Protein AF-0000000084344658 (afdb_homodimer)

Sequence (300 aa):
MEERIETIYYAYLQNIKAHYQRIHMALEKLGLYPGQPYVLLALESKDGQSQKELSDRISVKPSTLTIVLGRMEKANLIYRKSDKEDQRISRVYLTDRGIKICKEIKELEKDLEKEYFKDFTQEEKIIFRRLLIQMTNNLKEIIEYEKNNKMEERIETIYYAYLQNIKAHYQRIHMALEKLGLYPGQPYVLLALESKDGQSQKELSDRISVKPSTLTIVLGRMEKANLIYRKSDKEDQRISRVYLTDRGIKICKEIKELEKDLEKEYFKDFTQEEKIIFRRLLIQMTNNLKEIIEYEKNNK

Radius of gyration: 21.77 Å; Cα contacts (8 Å, |Δi|>4): 284; chains: 2; bounding box: 48×54×61 Å

Solvent-accessible surface area (backbone atoms only — not comparable to full-atom values): 16270 Å² total; per-residue (Å²): 128,82,79,65,80,68,46,61,57,51,47,50,52,50,28,53,51,42,50,51,53,48,47,49,54,55,29,54,76,69,73,49,57,91,68,47,62,59,54,46,49,50,33,69,76,45,62,52,38,34,65,67,56,48,24,65,71,69,71,43,56,62,72,58,45,53,55,51,47,53,53,36,36,75,67,49,30,31,46,75,42,62,33,88,87,44,68,86,40,54,20,38,32,68,32,76,56,26,52,52,48,41,54,51,49,54,52,48,51,54,49,45,48,52,45,44,49,59,90,54,49,74,66,51,49,52,51,47,42,54,52,41,50,52,28,32,50,42,40,49,52,51,47,50,52,51,60,70,72,98,129,83,78,66,80,67,46,61,58,50,46,50,51,52,29,52,53,42,48,51,53,48,47,50,55,55,30,53,77,70,72,48,57,91,68,47,64,57,54,47,49,50,32,69,76,44,63,52,38,33,64,66,57,47,23,64,72,68,72,43,56,60,74,59,45,52,54,52,48,52,53,35,38,74,67,50,30,31,48,75,43,63,33,89,88,42,68,87,40,53,20,39,30,69,31,74,56,26,52,53,48,43,54,51,48,54,52,47,51,55,49,47,46,52,44,43,50,58,90,54,48,73,67,52,49,52,52,48,41,53,52,42,49,50,28,32,51,42,41,48,52,50,47,51,52,53,59,70,70,96

pLDDT: mean 91.14, std 10.79, range [29.14, 98.19]

Structure (mmCIF, N/CA/C/O backbone):
data_AF-0000000084344658-model_v1
#
loop_
_entity.id
_entity.type
_entity.pdbx_description
1 polymer 'Transcriptional regulator, MarR family'
#
loop_
_atom_site.group_PDB
_atom_site.id
_atom_site.type_symbol
_atom_site.label_atom_id
_atom_site.label_alt_id
_atom_site.label_comp_id
_atom_site.label_asym_id
_atom_site.label_entity_id
_atom_site.label_seq_id
_atom_site.pdbx_PDB_ins_code
_atom_site.Cartn_x
_atom_site.Cartn_y
_atom_site.Cartn_z
_atom_site.occupancy
_atom_site.B_iso_or_equiv
_atom_site.auth_seq_id
_atom_site.auth_comp_id
_atom_site.auth_asym_id
_atom_site.auth_atom_id
_atom_site.pdbx_PDB_model_num
ATOM 1 N N . MET A 1 1 ? -10.117 -13.367 -21.859 1 29.94 1 MET A N 1
ATOM 2 C CA . MET A 1 1 ? -9.461 -13.508 -20.562 1 29.94 1 MET A CA 1
ATOM 3 C C . MET A 1 1 ? -10.477 -13.867 -19.484 1 29.94 1 MET A C 1
ATOM 5 O O . MET A 1 1 ? -11.508 -13.203 -19.344 1 29.94 1 MET A O 1
ATOM 9 N N . GLU A 1 2 ? -10.914 -15.055 -19.266 1 34.81 2 GLU A N 1
ATOM 10 C CA . GLU A 1 2 ? -12.07 -15.602 -18.547 1 34.81 2 GLU A CA 1
ATOM 11 C C . GLU A 1 2 ? -12.375 -14.789 -17.297 1 34.81 2 GLU A C 1
ATOM 13 O O . GLU A 1 2 ? -11.461 -14.383 -16.578 1 34.81 2 GLU A O 1
ATOM 18 N N . GLU A 1 3 ? -13.477 -14.156 -17.219 1 38.88 3 GLU A N 1
ATOM 19 C CA . GLU A 1 3 ? -14.18 -13.305 -16.266 1 38.88 3 GLU A CA 1
ATOM 20 C C . GLU A 1 3 ? -14.094 -13.875 -14.852 1 38.88 3 GLU A C 1
ATOM 22 O O . GLU A 1 3 ? -14.977 -14.625 -14.43 1 38.88 3 GLU A O 1
ATOM 27 N N . ARG A 1 4 ? -13.109 -14.766 -14.523 1 44.12 4 ARG A N 1
ATOM 28 C CA . ARG A 1 4 ? -13.023 -15.422 -13.227 1 44.12 4 ARG A CA 1
ATOM 29 C C . ARG A 1 4 ? -13.547 -14.516 -12.117 1 44.12 4 ARG A C 1
ATOM 31 O O . ARG A 1 4 ? -13.336 -13.305 -12.148 1 44.12 4 ARG A O 1
ATOM 38 N N . ILE A 1 5 ? -14.781 -14.758 -11.719 1 51.88 5 ILE A N 1
ATOM 39 C CA . ILE A 1 5 ? -15.5 -14.094 -10.641 1 51.88 5 ILE A CA 1
ATOM 40 C C . ILE A 1 5 ? -14.516 -13.625 -9.57 1 51.88 5 ILE A C 1
ATOM 42 O O . ILE A 1 5 ? -13.867 -14.445 -8.914 1 51.88 5 ILE A O 1
ATOM 46 N N . GLU A 1 6 ? -13.961 -12.469 -9.812 1 70.38 6 GLU A N 1
ATOM 47 C CA . GLU A 1 6 ? -12.969 -11.812 -8.961 1 70.38 6 GLU A CA 1
ATOM 48 C C . GLU A 1 6 ? -13.383 -11.859 -7.496 1 70.38 6 GLU A C 1
ATOM 50 O O . GLU A 1 6 ? -14.516 -11.539 -7.152 1 70.38 6 GLU A O 1
ATOM 55 N N . THR A 1 7 ? -12.883 -12.773 -6.75 1 85 7 THR A N 1
ATOM 56 C CA . THR A 1 7 ? -13.094 -12.875 -5.309 1 85 7 THR A CA 1
ATOM 57 C C . THR A 1 7 ? -13.086 -11.492 -4.664 1 85 7 THR A C 1
ATOM 59 O O . THR A 1 7 ? -12.656 -10.516 -5.285 1 85 7 THR A O 1
ATOM 62 N N . ILE A 1 8 ? -13.852 -11.383 -3.607 1 91.81 8 ILE A N 1
ATOM 63 C CA . ILE A 1 8 ? -13.836 -10.133 -2.846 1 91.81 8 ILE A CA 1
ATOM 64 C C . ILE A 1 8 ? -12.391 -9.703 -2.588 1 91.81 8 ILE A C 1
ATOM 66 O O . ILE A 1 8 ? -12.078 -8.516 -2.625 1 91.81 8 ILE A O 1
ATOM 70 N N . TYR A 1 9 ? -11.625 -10.672 -2.414 1 91.31 9 TYR A N 1
ATOM 71 C CA . TYR A 1 9 ? -10.211 -10.406 -2.152 1 91.31 9 TYR A CA 1
ATOM 72 C C . TYR A 1 9 ? -9.547 -9.773 -3.365 1 91.31 9 TYR A C 1
ATOM 74 O O . TYR A 1 9 ? -8.766 -8.828 -3.227 1 91.31 9 TYR A O 1
ATOM 82 N N . TYR A 1 10 ? -9.859 -10.242 -4.488 1 87.12 10 TYR A N 1
ATOM 83 C CA . TYR A 1 10 ? -9.297 -9.672 -5.707 1 87.12 10 TYR A CA 1
ATOM 84 C C . TYR A 1 10 ? -9.766 -8.234 -5.898 1 87.12 10 TYR A C 1
ATOM 86 O O . TYR A 1 10 ? -8.977 -7.359 -6.266 1 87.12 10 TYR A O 1
ATOM 94 N N . ALA A 1 11 ? -11.07 -8.016 -5.672 1 92.19 11 ALA A N 1
ATOM 95 C CA . ALA A 1 11 ? -11.602 -6.656 -5.742 1 92.19 11 ALA A CA 1
ATOM 96 C C . ALA A 1 11 ? -10.875 -5.738 -4.762 1 92.19 11 ALA A C 1
ATOM 98 O O . ALA A 1 11 ? -10.602 -4.578 -5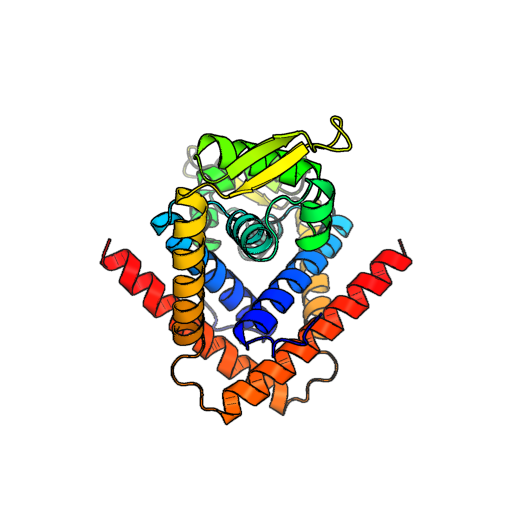.074 1 92.19 11 ALA A O 1
ATOM 99 N N . TYR A 1 12 ? -10.633 -6.27 -3.605 1 95.25 12 TYR A N 1
ATOM 100 C CA . TYR A 1 12 ? -9.906 -5.543 -2.572 1 95.25 12 TYR A CA 1
ATOM 101 C C . TYR A 1 12 ? -8.508 -5.172 -3.049 1 95.25 12 TYR A C 1
ATOM 103 O O . TYR A 1 12 ? -8.078 -4.023 -2.91 1 95.25 12 TYR A O 1
ATOM 111 N N . LEU A 1 13 ? -7.801 -6.062 -3.668 1 90.62 13 LEU A N 1
ATOM 112 C CA . LEU A 1 13 ? -6.453 -5.824 -4.168 1 90.62 13 LEU A CA 1
ATOM 113 C C . LEU A 1 13 ? -6.461 -4.789 -5.285 1 90.62 13 LEU A C 1
ATOM 115 O O . LEU A 1 13 ? -5.566 -3.943 -5.363 1 90.62 13 LEU A O 1
ATOM 119 N N . GLN A 1 14 ? -7.43 -4.867 -6.125 1 90.44 14 GLN A N 1
ATOM 120 C CA . GLN A 1 14 ? -7.555 -3.873 -7.184 1 90.44 14 GLN A CA 1
ATOM 121 C C . GLN A 1 14 ? -7.773 -2.477 -6.609 1 90.44 14 GLN A C 1
ATOM 123 O O . GLN A 1 14 ? -7.254 -1.492 -7.141 1 90.44 14 GLN A O 1
ATOM 128 N N . ASN A 1 15 ? -8.562 -2.461 -5.578 1 96.12 15 ASN A N 1
ATOM 129 C CA . ASN A 1 15 ? -8.828 -1.185 -4.922 1 96.12 15 ASN A CA 1
ATOM 130 C C . ASN A 1 15 ? -7.551 -0.586 -4.332 1 96.12 15 ASN A C 1
ATOM 132 O O . ASN A 1 15 ? -7.293 0.608 -4.484 1 96.12 15 ASN A O 1
ATOM 136 N N . ILE A 1 16 ? -6.809 -1.398 -3.652 1 94.81 16 ILE A N 1
ATOM 137 C CA . ILE A 1 16 ? -5.555 -0.956 -3.051 1 94.81 16 ILE A CA 1
ATOM 138 C C . ILE A 1 16 ? -4.613 -0.447 -4.137 1 94.81 16 ILE A C 1
ATOM 140 O O . ILE A 1 16 ? -3.977 0.598 -3.977 1 94.81 16 ILE A O 1
ATOM 144 N N . LYS A 1 17 ? -4.539 -1.127 -5.203 1 90.12 17 LYS A N 1
ATOM 145 C CA . LYS A 1 17 ? -3.701 -0.712 -6.324 1 90.12 17 LYS A CA 1
ATOM 146 C C . LYS A 1 17 ? -4.117 0.66 -6.844 1 90.12 17 LYS A C 1
ATOM 148 O O . LYS A 1 17 ? -3.273 1.532 -7.059 1 90.12 17 LYS A O 1
ATOM 153 N N . ALA A 1 18 ? -5.387 0.815 -7.051 1 93.44 18 ALA A N 1
ATOM 154 C CA . ALA A 1 18 ? -5.91 2.096 -7.52 1 93.44 18 ALA A CA 1
ATOM 155 C C . ALA A 1 18 ? -5.621 3.207 -6.516 1 93.44 18 ALA A C 1
ATOM 157 O O . ALA A 1 18 ? -5.27 4.324 -6.902 1 93.44 18 ALA A O 1
ATOM 158 N N . HIS A 1 19 ? -5.805 2.918 -5.258 1 95.25 19 HIS A N 1
ATOM 159 C CA . HIS A 1 19 ? -5.508 3.877 -4.199 1 95.25 19 HIS A CA 1
ATOM 160 C C . HIS A 1 19 ? -4.059 4.348 -4.273 1 95.25 19 HIS A C 1
ATOM 162 O O . HIS A 1 19 ? -3.791 5.551 -4.262 1 95.25 19 HIS A O 1
ATOM 168 N N . TYR A 1 20 ? -3.156 3.447 -4.395 1 92.25 20 TYR A N 1
ATOM 169 C CA . TYR A 1 20 ? -1.74 3.795 -4.41 1 92.25 20 TYR A CA 1
ATOM 170 C C . TYR A 1 20 ? -1.4 4.637 -5.637 1 92.25 20 TYR A C 1
ATOM 172 O O . TYR A 1 20 ? -0.624 5.59 -5.547 1 92.25 20 TYR A O 1
ATOM 180 N N . GLN A 1 21 ? -1.917 4.23 -6.703 1 91.38 21 GLN A N 1
ATOM 181 C CA . GLN A 1 21 ? -1.689 5.02 -7.906 1 91.38 21 GLN A CA 1
ATOM 182 C C . GLN A 1 21 ? -2.197 6.449 -7.73 1 91.38 21 GLN A C 1
ATOM 184 O O . GLN A 1 21 ? -1.512 7.406 -8.094 1 91.38 21 GLN A O 1
ATOM 189 N N . ARG A 1 22 ? -3.398 6.574 -7.215 1 94.12 22 ARG A N 1
ATOM 190 C CA . ARG A 1 22 ? -3.99 7.887 -7 1 94.12 22 ARG A CA 1
ATOM 191 C C . ARG A 1 22 ? -3.152 8.711 -6.027 1 94.12 22 ARG A C 1
ATOM 193 O O . ARG A 1 22 ? -2.936 9.906 -6.246 1 94.12 22 ARG A O 1
ATOM 200 N N . ILE A 1 23 ? -2.701 8.078 -4.977 1 93.88 23 ILE A N 1
ATOM 201 C CA . ILE A 1 23 ? -1.91 8.766 -3.963 1 93.88 23 ILE A CA 1
ATOM 202 C C . ILE A 1 23 ? -0.573 9.203 -4.559 1 93.88 23 ILE A C 1
ATOM 204 O O . ILE A 1 23 ? -0.109 10.32 -4.312 1 93.88 23 ILE A O 1
ATOM 208 N N . HIS A 1 24 ? 0.007 8.336 -5.289 1 91.12 24 HIS A N 1
ATOM 209 C CA . HIS A 1 24 ? 1.264 8.68 -5.945 1 91.12 24 HIS A CA 1
ATOM 210 C C . HIS A 1 24 ? 1.114 9.93 -6.805 1 91.12 24 HIS A C 1
ATOM 212 O O . HIS A 1 24 ? 1.926 10.852 -6.711 1 91.12 24 HIS A O 1
ATOM 218 N N . MET A 1 25 ? 0.086 9.93 -7.547 1 92.69 25 MET A N 1
ATOM 219 C CA . MET A 1 25 ? -0.182 11.07 -8.422 1 92.69 25 MET A CA 1
ATOM 220 C C . MET A 1 25 ? -0.409 12.344 -7.602 1 92.69 25 MET A C 1
ATOM 222 O O . MET A 1 25 ? 0.088 13.414 -7.957 1 92.69 25 MET A O 1
ATOM 226 N N . ALA A 1 26 ? -1.163 12.211 -6.543 1 93.06 26 ALA A N 1
ATOM 227 C CA . ALA A 1 26 ? -1.484 13.359 -5.699 1 93.06 26 ALA A CA 1
ATOM 228 C C . ALA A 1 26 ? -0.234 13.906 -5.016 1 93.06 26 ALA A C 1
ATOM 230 O O . ALA A 1 26 ? -0.04 15.117 -4.941 1 93.06 26 ALA A O 1
ATOM 231 N N . LEU A 1 27 ? 0.599 13.047 -4.535 1 92.62 27 LEU A N 1
ATOM 232 C CA . LEU A 1 27 ? 1.811 13.453 -3.832 1 92.62 27 LEU A CA 1
ATOM 233 C C . LEU A 1 27 ? 2.811 14.086 -4.793 1 92.62 27 LEU A C 1
ATOM 235 O O . LEU A 1 27 ? 3.523 15.023 -4.422 1 92.62 27 LEU A O 1
ATOM 239 N N . GLU A 1 28 ? 2.869 13.5 -5.957 1 91.94 28 GLU A N 1
ATOM 240 C CA . GLU A 1 28 ? 3.746 14.07 -6.977 1 91.94 28 GLU A CA 1
ATOM 241 C C . GLU A 1 28 ? 3.414 15.539 -7.23 1 91.94 28 GLU A C 1
ATOM 243 O O . GLU A 1 28 ? 4.316 16.375 -7.355 1 91.94 28 GLU A O 1
ATOM 248 N N . LYS A 1 29 ? 2.199 15.844 -7.273 1 90.75 29 LYS A N 1
ATOM 249 C CA . LYS A 1 29 ? 1.754 17.219 -7.5 1 90.75 29 LYS A CA 1
ATOM 250 C C . LYS A 1 29 ? 2.186 18.125 -6.355 1 90.75 29 LYS A C 1
ATOM 252 O O . LYS A 1 29 ? 2.4 19.328 -6.559 1 90.75 29 LYS A O 1
ATOM 257 N N . LEU A 1 30 ? 2.367 17.531 -5.176 1 92.12 30 LEU A N 1
ATOM 258 C CA . LEU A 1 30 ? 2.754 18.312 -4.004 1 92.12 30 LEU A CA 1
ATOM 259 C C . LEU A 1 30 ? 4.266 18.281 -3.807 1 92.12 30 LEU A C 1
ATOM 261 O O . LEU A 1 30 ? 4.789 18.938 -2.906 1 92.12 30 LEU A O 1
ATOM 265 N N . GLY A 1 31 ? 4.895 17.438 -4.617 1 91.06 31 GLY A N 1
ATOM 266 C CA . GLY A 1 31 ? 6.336 17.297 -4.48 1 91.06 31 GLY A CA 1
ATOM 267 C C . GLY A 1 31 ? 6.742 16.5 -3.248 1 91.06 31 GLY A C 1
ATOM 268 O O . GLY A 1 31 ? 7.781 16.781 -2.645 1 91.06 31 GLY A O 1
ATOM 269 N N . LEU A 1 32 ? 5.883 15.602 -2.82 1 93.75 32 LEU A N 1
ATOM 270 C CA . LEU A 1 32 ? 6.137 14.82 -1.617 1 93.75 32 LEU A CA 1
ATOM 271 C C . LEU A 1 32 ? 6.367 13.352 -1.964 1 93.75 32 LEU A C 1
ATOM 273 O O . LEU A 1 32 ? 5.859 12.859 -2.973 1 93.75 32 LEU A O 1
ATOM 277 N N . TYR A 1 33 ? 7.133 12.695 -1.155 1 88.62 33 TYR A N 1
ATOM 278 C CA . TYR A 1 33 ? 7.312 11.25 -1.237 1 88.62 33 TYR A CA 1
ATOM 279 C C . TYR A 1 33 ? 6.379 10.523 -0.273 1 88.62 33 TYR A C 1
ATOM 281 O O . TYR A 1 33 ? 5.918 11.109 0.709 1 88.62 33 TYR A O 1
ATOM 289 N N . PRO A 1 34 ? 6.277 9.227 -0.628 1 85.69 34 PRO A N 1
ATOM 290 C CA . PRO A 1 34 ? 5.449 8.453 0.299 1 85.69 34 PRO A CA 1
ATOM 291 C C . PRO A 1 34 ? 5.984 8.477 1.729 1 85.69 34 PRO A C 1
ATOM 293 O O . PRO A 1 34 ? 7.199 8.461 1.938 1 85.69 34 PRO A O 1
ATOM 296 N N . GLY A 1 35 ? 5.199 8.602 2.689 1 85.56 35 GLY A N 1
ATOM 297 C CA . GLY A 1 35 ? 5.578 8.594 4.094 1 85.56 35 GLY A CA 1
ATOM 298 C C . GLY A 1 35 ? 5.746 9.984 4.668 1 85.56 35 GLY A C 1
ATOM 299 O O . GLY A 1 35 ? 5.609 10.188 5.879 1 85.56 35 GLY A O 1
ATOM 300 N N . GLN A 1 36 ? 6.086 10.93 3.801 1 92.25 36 GLN A N 1
ATOM 301 C CA . GLN A 1 36 ? 6.379 12.281 4.25 1 92.25 36 GLN A CA 1
ATOM 302 C C . GLN A 1 36 ? 5.125 12.969 4.789 1 92.25 36 GLN A C 1
ATOM 304 O O . GLN A 1 36 ? 5.188 13.703 5.777 1 92.25 36 GLN A O 1
ATOM 309 N N . PRO A 1 37 ? 3.992 12.688 4.191 1 92.75 37 PRO A N 1
ATOM 310 C CA . PRO A 1 37 ? 2.781 13.312 4.723 1 92.75 37 PRO A CA 1
ATOM 311 C C . PRO A 1 37 ? 2.527 12.961 6.188 1 92.75 37 PRO A C 1
ATOM 313 O O . PRO A 1 37 ? 2.086 13.812 6.965 1 92.75 37 PRO A O 1
ATOM 316 N N . TYR A 1 38 ? 2.863 11.828 6.52 1 90.06 38 TYR A N 1
ATOM 317 C CA . TYR A 1 38 ? 2.627 11.391 7.891 1 90.06 38 TYR A CA 1
ATOM 318 C C . TYR A 1 38 ? 3.521 12.148 8.867 1 90.06 38 TYR A C 1
ATOM 320 O O . TYR A 1 38 ? 3.082 12.531 9.953 1 90.06 38 TYR A O 1
ATOM 328 N N . VAL A 1 39 ? 4.715 12.352 8.469 1 94.25 39 VAL A N 1
ATOM 329 C CA . VAL A 1 39 ? 5.648 13.102 9.297 1 94.25 39 VAL A CA 1
ATOM 330 C C . VAL A 1 39 ? 5.168 14.547 9.438 1 94.25 39 VAL A C 1
ATOM 332 O O . VAL A 1 39 ? 5.121 15.086 10.547 1 94.25 39 VAL A O 1
ATOM 335 N N . LEU A 1 40 ? 4.766 15.109 8.336 1 96.19 40 LEU A N 1
ATOM 336 C CA . LEU A 1 40 ? 4.316 16.5 8.305 1 96.19 40 LEU A CA 1
ATOM 337 C C . LEU A 1 40 ? 3.094 16.688 9.195 1 96.19 40 LEU A C 1
ATOM 339 O O . LEU A 1 40 ? 3.049 17.625 10.008 1 96.19 40 LEU A O 1
ATOM 343 N N . LEU A 1 41 ? 2.195 15.805 9.117 1 92.75 41 LEU A N 1
ATOM 344 C CA . LEU A 1 41 ? 0.958 15.93 9.875 1 92.75 41 LEU A CA 1
ATOM 345 C C . LEU A 1 41 ? 1.205 15.68 11.359 1 92.75 41 LEU A C 1
ATOM 347 O O . LEU A 1 41 ? 0.56 16.297 12.211 1 92.75 41 LEU A O 1
ATOM 351 N N . ALA A 1 42 ? 2.068 14.789 11.641 1 93.38 42 ALA A N 1
ATOM 352 C CA . ALA A 1 42 ? 2.447 14.562 13.031 1 93.38 42 ALA A CA 1
ATOM 353 C C . ALA A 1 42 ? 3.053 15.82 13.648 1 93.38 42 ALA A C 1
ATOM 355 O O . ALA A 1 42 ? 2.742 16.172 14.789 1 93.38 42 ALA A O 1
ATOM 356 N N . LEU A 1 43 ? 3.9 16.469 12.93 1 96 43 LEU A N 1
ATOM 357 C CA . LEU A 1 43 ? 4.551 17.688 13.398 1 96 43 LEU A CA 1
ATOM 358 C C . LEU A 1 43 ? 3.555 18.844 13.484 1 96 43 LEU A C 1
ATOM 360 O O . LEU A 1 43 ? 3.686 19.719 14.344 1 96 43 LEU A O 1
ATOM 364 N N . GLU A 1 44 ? 2.648 18.797 12.562 1 94.44 44 GLU A N 1
ATOM 365 C CA . GLU A 1 44 ? 1.609 19.828 12.609 1 94.44 44 GLU A CA 1
ATOM 366 C C . GLU A 1 44 ? 0.78 19.719 13.883 1 94.44 44 GLU A C 1
ATOM 368 O O . GLU A 1 44 ? 0.379 20.734 14.453 1 94.44 44 GLU A O 1
ATOM 373 N N . SER A 1 45 ? 0.483 18.547 14.289 1 92.5 45 SER A N 1
ATOM 374 C CA . SER A 1 45 ? -0.269 18.312 15.516 1 92.5 45 SER A CA 1
ATOM 375 C C . SER A 1 45 ? 0.543 18.688 16.75 1 92.5 45 SER A C 1
ATOM 377 O O . SER A 1 45 ? -0.004 19.219 17.719 1 92.5 45 SER A O 1
ATOM 379 N N . LYS A 1 46 ? 1.793 18.328 16.703 1 93.81 46 LYS A N 1
ATOM 380 C CA . LYS A 1 46 ? 2.736 18.672 17.766 1 93.81 46 LYS A CA 1
ATOM 381 C C . LYS A 1 46 ? 4.125 18.953 17.203 1 93.81 46 LYS A C 1
ATOM 383 O O . LYS A 1 46 ? 4.883 18.016 16.922 1 93.81 46 LYS A O 1
ATOM 388 N N . ASP A 1 47 ? 4.449 20.234 17.156 1 93.56 47 ASP A N 1
ATOM 389 C CA . ASP A 1 47 ? 5.742 20.625 16.609 1 93.56 47 ASP A CA 1
ATOM 390 C C . ASP A 1 47 ? 6.867 20.375 17.609 1 93.56 47 ASP A C 1
ATOM 392 O O . ASP A 1 47 ? 6.617 20.281 18.812 1 93.56 47 ASP A O 1
ATOM 396 N N . GLY A 1 48 ? 8.023 20.109 17.047 1 95.88 48 GLY A N 1
ATOM 397 C CA . GLY A 1 48 ? 9.18 19.969 17.922 1 95.88 48 GLY A CA 1
ATOM 398 C C . GLY A 1 48 ? 9.297 18.578 18.531 1 95.88 48 GLY A C 1
ATOM 399 O O . GLY A 1 48 ? 9.742 18.422 19.672 1 95.88 48 GLY A O 1
ATOM 400 N N . GLN A 1 49 ? 8.828 17.594 17.859 1 96.06 49 GLN A N 1
ATOM 401 C CA . GLN A 1 49 ? 8.945 16.219 18.328 1 96.06 49 GLN A CA 1
ATOM 402 C C . GLN A 1 49 ? 10.328 15.648 18.031 1 96.06 49 GLN A C 1
ATOM 404 O O . GLN A 1 49 ? 10.945 16 17.016 1 96.06 49 GLN A O 1
ATOM 409 N N . SER A 1 50 ? 10.781 14.773 18.938 1 95.25 50 SER A N 1
ATOM 410 C CA . SER A 1 50 ? 12.016 14.039 18.688 1 95.25 50 SER A CA 1
ATOM 411 C C . SER A 1 50 ? 11.805 12.945 17.641 1 95.25 50 SER A C 1
ATOM 413 O O . SER A 1 50 ? 10.664 12.586 17.344 1 95.25 50 SER A O 1
ATOM 415 N N . GLN A 1 51 ? 12.906 12.477 17.078 1 93.69 51 GLN A N 1
ATOM 416 C CA . GLN A 1 51 ? 12.797 11.383 16.109 1 93.69 51 GLN A CA 1
ATOM 417 C C . GLN A 1 51 ? 12.117 10.172 16.75 1 93.69 51 GLN A C 1
ATOM 419 O O . GLN A 1 51 ? 11.312 9.5 16.094 1 93.69 51 GLN A O 1
ATOM 424 N N . LYS A 1 52 ? 12.414 9.945 18 1 93.44 52 LYS A N 1
ATOM 425 C CA . LYS A 1 52 ? 11.812 8.82 18.703 1 93.44 52 LYS A CA 1
ATOM 426 C C . LYS A 1 52 ? 10.305 9.008 18.844 1 93.44 52 LYS A C 1
ATOM 428 O O . LYS A 1 52 ? 9.531 8.086 18.562 1 93.44 52 LYS A O 1
ATOM 433 N N . GLU A 1 53 ? 9.914 10.141 19.234 1 93.38 53 GLU A N 1
ATOM 434 C CA . GLU A 1 53 ? 8.492 10.461 19.359 1 93.38 53 GLU A CA 1
ATOM 435 C C . GLU A 1 53 ? 7.773 10.32 18.031 1 93.38 53 GLU A C 1
ATOM 437 O O . GLU A 1 53 ? 6.66 9.789 17.969 1 93.38 53 GLU A O 1
ATOM 442 N N . LEU A 1 54 ? 8.414 10.812 17 1 94.19 54 LEU A N 1
ATOM 443 C CA . LEU A 1 54 ? 7.836 10.742 15.664 1 94.19 54 LEU A CA 1
ATOM 444 C C . LEU A 1 54 ? 7.703 9.297 15.203 1 94.19 54 LEU A C 1
ATOM 446 O O . LEU A 1 54 ? 6.668 8.898 14.664 1 94.19 54 LEU A O 1
ATOM 450 N N . SER A 1 55 ? 8.742 8.539 15.383 1 93 55 SER A N 1
ATOM 451 C CA . SER A 1 55 ? 8.742 7.125 15.016 1 93 55 SER A CA 1
ATOM 452 C C . SER A 1 55 ? 7.598 6.379 15.695 1 93 55 SER A C 1
ATOM 454 O O . SER A 1 55 ? 6.879 5.613 15.047 1 93 55 SER A O 1
ATOM 456 N N . ASP A 1 56 ? 7.379 6.637 16.984 1 88.56 56 ASP A N 1
ATOM 457 C CA . ASP A 1 56 ? 6.32 6 17.75 1 88.56 56 ASP A CA 1
ATOM 458 C C . ASP A 1 56 ? 4.941 6.426 17.266 1 88.56 56 ASP A C 1
ATOM 460 O O . ASP A 1 56 ? 4.027 5.602 17.156 1 88.56 56 ASP A O 1
ATOM 464 N N . ARG A 1 57 ? 4.844 7.637 16.922 1 86.56 57 ARG A N 1
ATOM 465 C CA . ARG A 1 57 ? 3.561 8.211 16.531 1 86.56 57 ARG A CA 1
ATOM 466 C C . ARG A 1 57 ? 3.111 7.676 15.18 1 86.56 57 ARG A C 1
ATOM 468 O O . ARG A 1 57 ? 1.927 7.402 14.977 1 86.56 57 ARG A O 1
ATOM 475 N N . ILE A 1 58 ? 4.062 7.492 14.258 1 85.12 58 ILE A N 1
ATOM 476 C CA . ILE A 1 58 ? 3.646 7.133 12.914 1 85.12 58 ILE A CA 1
ATOM 477 C C . ILE A 1 58 ? 3.994 5.668 12.641 1 85.12 58 ILE A C 1
ATOM 479 O O . ILE A 1 58 ? 3.822 5.184 11.516 1 85.12 58 ILE A O 1
ATOM 483 N N . SER A 1 59 ? 4.508 4.957 13.617 1 81.19 59 SER A N 1
ATOM 484 C CA . SER A 1 59 ? 4.816 3.533 13.539 1 81.19 59 SER A CA 1
ATOM 485 C C . SER A 1 59 ? 5.758 3.236 12.375 1 81.19 59 SER A C 1
ATOM 487 O O . SER A 1 59 ? 5.492 2.34 11.57 1 81.19 59 SER A O 1
ATOM 489 N N . VAL A 1 60 ? 6.801 3.951 12.266 1 83.31 60 VAL A N 1
ATOM 490 C CA . VAL A 1 60 ? 7.859 3.764 11.281 1 83.31 60 VAL A CA 1
ATOM 491 C C . VAL A 1 60 ? 9.18 3.49 11.992 1 83.31 60 VAL A C 1
ATOM 493 O O . VAL A 1 60 ? 9.477 4.102 13.023 1 83.31 60 VAL A O 1
ATOM 496 N N . LYS A 1 61 ? 9.914 2.609 11.43 1 85.81 61 LYS A N 1
ATOM 497 C CA . LYS A 1 61 ? 11.211 2.275 12.016 1 85.81 61 LYS A CA 1
ATOM 498 C C . LYS A 1 61 ? 12.133 3.492 12.039 1 85.81 61 LYS A C 1
ATOM 500 O O . LYS A 1 61 ? 12.18 4.262 11.078 1 85.81 61 LYS A O 1
ATOM 505 N N . PRO A 1 62 ? 12.859 3.586 13.117 1 89.62 62 PRO A N 1
ATOM 506 C CA . PRO A 1 62 ? 13.734 4.746 13.258 1 89.62 62 PRO A CA 1
ATOM 507 C C . PRO A 1 62 ? 14.719 4.891 12.102 1 89.62 62 PRO A C 1
ATOM 509 O O . PRO A 1 62 ? 14.977 6.008 11.633 1 89.62 62 PRO A O 1
ATOM 512 N N . SER A 1 63 ? 15.195 3.83 11.703 1 90.88 63 SER A N 1
ATOM 513 C CA . SER A 1 63 ? 16.156 3.881 10.609 1 90.88 63 SER A CA 1
ATOM 514 C C . SER A 1 63 ? 15.523 4.453 9.344 1 90.88 63 SER A C 1
ATOM 516 O O . SER A 1 63 ? 16.141 5.25 8.641 1 90.88 63 SER A O 1
ATOM 518 N N . THR A 1 64 ? 14.336 4.094 9.078 1 88 64 THR A N 1
ATOM 519 C CA . THR A 1 64 ? 13.578 4.598 7.938 1 88 64 THR A CA 1
ATOM 520 C C . THR A 1 64 ? 13.266 6.082 8.109 1 88 64 THR A C 1
ATOM 522 O O . THR A 1 64 ? 13.383 6.859 7.164 1 88 64 THR A O 1
ATOM 525 N N . LEU A 1 65 ? 12.961 6.379 9.242 1 93 65 LEU A N 1
ATOM 526 C CA . LEU A 1 65 ? 12.578 7.754 9.539 1 93 65 LEU A CA 1
ATOM 527 C C . LEU A 1 65 ? 13.758 8.703 9.344 1 93 65 LEU A C 1
ATOM 529 O O . LEU A 1 65 ? 13.586 9.828 8.875 1 93 65 LEU A O 1
ATOM 533 N N . THR A 1 66 ? 14.938 8.25 9.75 1 93.5 66 THR A N 1
ATOM 534 C CA . THR A 1 66 ? 16.141 9.055 9.578 1 93.5 66 THR A CA 1
ATOM 535 C C . THR A 1 66 ? 16.328 9.453 8.117 1 93.5 66 THR A C 1
ATOM 537 O O . THR A 1 66 ? 16.625 10.609 7.816 1 93.5 66 THR A O 1
ATOM 540 N N . ILE A 1 67 ? 16.078 8.523 7.301 1 93.06 67 ILE A N 1
ATOM 541 C CA . ILE A 1 67 ? 16.219 8.758 5.871 1 93.06 67 ILE A CA 1
ATOM 542 C C . ILE A 1 67 ? 15.141 9.711 5.391 1 93.06 67 ILE A C 1
ATOM 544 O O . ILE A 1 67 ? 15.422 10.664 4.652 1 93.06 67 ILE A O 1
ATOM 548 N N . VAL A 1 68 ? 14.023 9.539 5.824 1 94.06 68 VAL A N 1
ATOM 549 C CA . VAL A 1 68 ? 12.875 10.352 5.426 1 94.06 68 VAL A CA 1
ATOM 550 C C . VAL A 1 68 ? 13.07 11.789 5.91 1 94.06 68 VAL A C 1
ATOM 552 O O . VAL A 1 68 ? 12.883 12.742 5.145 1 94.06 68 VAL A O 1
ATOM 555 N N . LEU A 1 69 ? 13.539 11.93 7.102 1 96 69 LEU A N 1
ATOM 556 C CA . LEU A 1 69 ? 13.758 13.25 7.676 1 96 69 LEU A CA 1
ATOM 557 C C . LEU A 1 69 ? 14.883 13.984 6.941 1 96 69 LEU A C 1
ATOM 559 O O . LEU A 1 69 ? 14.797 15.195 6.719 1 96 69 LEU A O 1
ATOM 563 N N . GLY A 1 70 ? 15.938 13.242 6.684 1 95.5 70 GLY A N 1
ATOM 564 C CA . GLY A 1 70 ? 17.016 13.836 5.922 1 95.5 70 GLY A CA 1
ATOM 565 C C . GLY A 1 70 ? 16.578 14.414 4.59 1 95.5 70 GLY A C 1
ATOM 566 O O . GLY A 1 70 ? 16.938 15.531 4.234 1 95.5 70 GLY A O 1
ATOM 567 N N . ARG A 1 71 ? 15.695 13.719 3.898 1 94.94 71 ARG A N 1
ATOM 568 C CA . ARG A 1 71 ? 15.164 14.164 2.615 1 94.94 71 ARG A CA 1
ATOM 569 C C . ARG A 1 71 ? 14.258 15.383 2.791 1 94.94 71 ARG A C 1
ATOM 571 O O . ARG A 1 71 ? 14.281 16.297 1.978 1 94.94 71 ARG A O 1
ATOM 578 N N . MET A 1 72 ? 13.523 15.391 3.82 1 96.81 72 MET A N 1
ATOM 579 C CA . MET A 1 72 ? 12.586 16.484 4.082 1 96.81 72 MET A CA 1
ATOM 580 C C . MET A 1 72 ? 13.328 17.766 4.469 1 96.81 72 MET A C 1
ATOM 582 O O . MET A 1 72 ? 12.898 18.859 4.117 1 96.81 72 MET A O 1
ATOM 586 N N . GLU A 1 73 ? 14.391 17.547 5.191 1 96.81 73 GLU A N 1
ATOM 587 C CA . GLU A 1 73 ? 15.227 18.688 5.555 1 96.81 73 GLU A CA 1
ATOM 588 C C . GLU A 1 73 ? 15.875 19.312 4.32 1 96.81 73 GLU A C 1
ATOM 590 O O . GLU A 1 73 ? 15.891 20.531 4.176 1 96.81 73 GLU A O 1
ATOM 595 N N . LYS A 1 74 ? 16.344 18.469 3.465 1 95.75 74 LYS A N 1
ATOM 596 C CA . LYS A 1 74 ? 16.938 18.938 2.215 1 95.75 74 LYS A CA 1
ATOM 597 C C . LYS A 1 74 ? 15.914 19.656 1.352 1 95.75 74 LYS A C 1
ATOM 599 O O . LYS A 1 74 ? 16.25 20.625 0.659 1 95.75 74 LYS A O 1
ATOM 604 N N . ALA A 1 75 ? 14.68 19.281 1.483 1 95.19 75 ALA A N 1
ATOM 605 C CA . ALA A 1 75 ? 13.594 19.875 0.714 1 95.19 75 ALA A CA 1
ATOM 606 C C . ALA A 1 75 ? 13.031 21.109 1.423 1 95.19 75 ALA A C 1
ATOM 608 O O . ALA A 1 75 ? 12.047 21.688 0.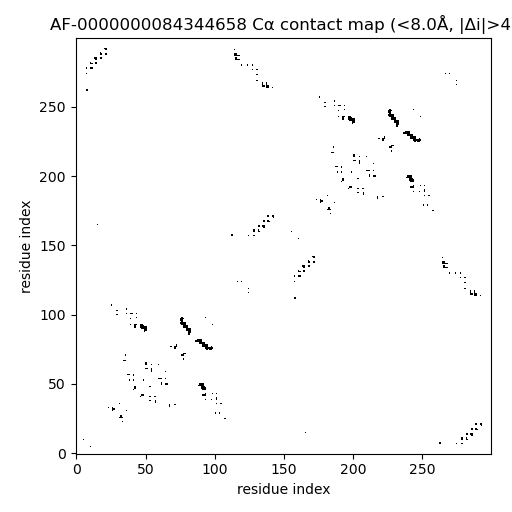977 1 95.19 75 ALA A O 1
ATOM 609 N N . ASN A 1 76 ? 13.594 21.469 2.57 1 97.06 76 ASN A N 1
ATOM 610 C CA . ASN A 1 76 ? 13.242 22.641 3.354 1 97.06 76 ASN A CA 1
ATOM 611 C C . ASN A 1 76 ? 11.812 22.547 3.891 1 97.06 76 ASN A C 1
ATOM 613 O O . ASN A 1 76 ? 11.086 23.547 3.9 1 97.06 76 ASN A O 1
ATOM 617 N N . LEU A 1 77 ? 11.383 21.406 4.266 1 97.62 77 LEU A N 1
ATOM 618 C CA . LEU A 1 77 ? 10.062 21.188 4.855 1 97.62 77 LEU A CA 1
ATOM 619 C C . LEU A 1 77 ? 10.141 21.219 6.379 1 97.62 77 LEU A C 1
ATOM 621 O O . LEU A 1 77 ? 9.164 21.562 7.047 1 97.62 77 LEU A O 1
ATOM 625 N N . ILE A 1 78 ? 11.297 20.766 6.805 1 98.19 78 ILE A N 1
ATOM 626 C CA . ILE A 1 78 ? 11.516 20.703 8.242 1 98.19 78 ILE A CA 1
ATOM 627 C C . ILE A 1 78 ? 12.922 21.203 8.578 1 98.19 78 ILE A C 1
ATOM 629 O O . ILE A 1 78 ? 13.75 21.391 7.688 1 98.19 78 ILE A O 1
ATOM 633 N N . TYR A 1 79 ? 13.188 21.5 9.82 1 97.88 79 TYR A N 1
ATOM 634 C CA . TYR A 1 79 ? 14.516 21.75 10.352 1 97.88 79 TYR A CA 1
ATOM 635 C C . TYR A 1 79 ? 14.672 21.156 11.742 1 97.88 79 TYR A C 1
ATOM 637 O O . TYR A 1 79 ? 13.688 20.828 12.406 1 97.88 79 TYR A O 1
ATOM 645 N N . ARG A 1 80 ? 15.906 20.953 12.078 1 96.88 80 ARG A N 1
ATOM 646 C CA . ARG A 1 80 ? 16.188 20.312 13.359 1 96.88 80 ARG A CA 1
ATOM 647 C C . ARG A 1 80 ? 16.906 21.281 14.297 1 96.88 80 ARG A C 1
ATOM 649 O O . ARG A 1 80 ? 17.688 22.125 13.852 1 96.88 80 ARG A O 1
ATOM 656 N N . LYS A 1 81 ? 16.562 21.109 15.57 1 95.75 81 LYS A N 1
ATOM 657 C CA . LYS A 1 81 ? 17.219 21.891 16.609 1 95.75 81 LYS A CA 1
ATOM 658 C C . LYS A 1 81 ? 17.469 21.047 17.859 1 95.75 81 LYS A C 1
ATOM 660 O O . LYS A 1 81 ? 16.625 20.219 18.234 1 95.75 81 LYS A O 1
ATOM 665 N N . SER A 1 82 ? 18.578 21.375 18.469 1 94.19 82 SER A N 1
ATOM 666 C CA . SER A 1 82 ? 18.859 20.688 19.734 1 94.19 82 SER A CA 1
ATOM 667 C C . SER A 1 82 ? 17.906 21.141 20.828 1 94.19 82 SER A C 1
ATOM 669 O O . SER A 1 82 ? 17.578 22.328 20.938 1 94.19 82 SER A O 1
ATOM 671 N N . ASP A 1 83 ? 17.484 20.125 21.594 1 91.69 83 ASP A N 1
ATOM 672 C CA . ASP A 1 83 ? 16.625 20.422 22.719 1 91.69 83 ASP A CA 1
ATOM 673 C C . ASP A 1 83 ? 17.328 21.344 23.734 1 91.69 83 ASP A C 1
ATOM 675 O O . ASP A 1 83 ? 18.516 21.156 24.016 1 91.69 83 ASP A O 1
ATOM 679 N N . LYS A 1 84 ? 16.594 22.203 24.219 1 90.25 84 LYS A N 1
ATOM 680 C CA . LYS A 1 84 ? 17.156 23.203 25.141 1 90.25 84 LYS A CA 1
ATOM 681 C C . LYS A 1 84 ? 17.578 22.547 26.453 1 90.25 84 LYS A C 1
ATOM 683 O O . LYS A 1 84 ? 18.578 22.938 27.047 1 90.25 84 LYS A O 1
ATOM 688 N N . GLU A 1 85 ? 16.859 21.641 26.906 1 91.44 85 GLU A N 1
ATOM 689 C CA . GLU A 1 85 ? 17.109 21 28.188 1 91.44 85 GLU A CA 1
ATOM 690 C C . GLU A 1 85 ? 18.062 19.828 28.047 1 91.44 85 GLU A C 1
ATOM 692 O O . GLU A 1 85 ? 18.797 19.5 28.984 1 91.44 85 GLU A O 1
ATOM 697 N N . ASP A 1 86 ? 17.984 19.141 27.016 1 91.44 86 ASP A N 1
ATOM 698 C CA . ASP A 1 86 ? 18.828 18 26.719 1 91.44 86 ASP A CA 1
ATOM 699 C C . ASP A 1 86 ? 19.438 18.094 25.328 1 91.44 86 ASP A C 1
ATOM 701 O O . ASP A 1 86 ? 18.797 17.719 24.344 1 91.44 86 ASP A O 1
ATOM 705 N N . GLN A 1 87 ? 20.609 18.531 25.219 1 90 87 GLN A N 1
ATOM 706 C CA . GLN A 1 87 ? 21.25 18.859 23.953 1 90 87 GLN A CA 1
ATOM 707 C C . GLN A 1 87 ? 21.516 17.594 23.125 1 90 87 GLN A C 1
ATOM 709 O O . GLN A 1 87 ? 21.781 17.688 21.922 1 90 87 GLN A O 1
ATOM 714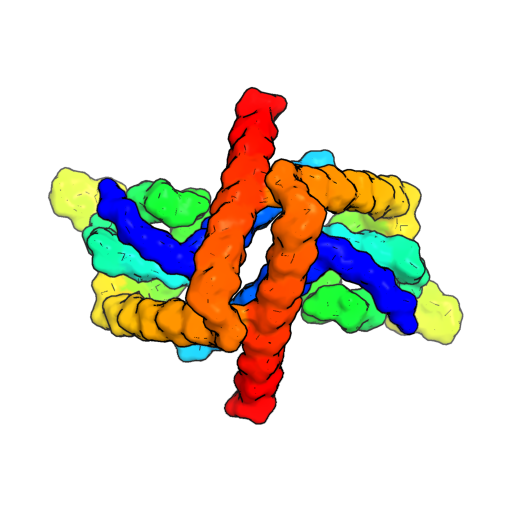 N N . ARG A 1 88 ? 21.328 16.469 23.688 1 89 88 ARG A N 1
ATOM 715 C CA . ARG A 1 88 ? 21.531 15.211 22.969 1 89 88 ARG A CA 1
ATOM 716 C C . ARG A 1 88 ? 20.312 14.859 22.125 1 89 88 ARG A C 1
ATOM 718 O O . ARG A 1 88 ? 20.375 14.008 21.25 1 89 88 ARG A O 1
ATOM 725 N N . ILE A 1 89 ? 19.266 15.57 22.516 1 92 89 ILE A N 1
ATOM 726 C CA . ILE A 1 89 ? 18.016 15.305 21.812 1 92 89 ILE A CA 1
ATOM 727 C C . ILE A 1 89 ? 17.812 16.328 20.688 1 92 89 ILE A C 1
ATOM 729 O O . ILE A 1 89 ? 17.906 17.531 20.922 1 92 89 ILE A O 1
ATOM 733 N N . SER A 1 90 ? 17.672 15.773 19.5 1 94 90 SER A N 1
ATOM 734 C CA . SER A 1 90 ? 17.344 16.625 18.375 1 94 90 SER A CA 1
ATOM 735 C C . SER A 1 90 ? 15.844 16.656 18.125 1 94 90 SER A C 1
ATOM 737 O O . SER A 1 90 ? 15.195 15.609 18.047 1 94 90 SER A O 1
ATOM 739 N N . ARG A 1 91 ? 15.32 17.891 18.031 1 96.88 91 ARG A N 1
ATOM 740 C CA . ARG A 1 91 ? 13.883 18.047 17.797 1 96.88 91 ARG A CA 1
A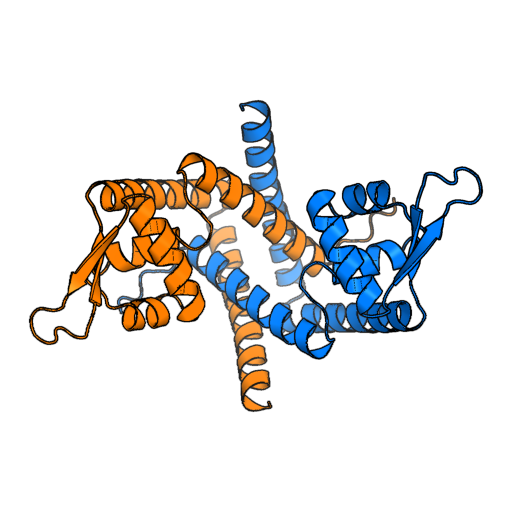TOM 741 C C . ARG A 1 91 ? 13.609 18.531 16.375 1 96.88 91 ARG A C 1
ATOM 743 O O . ARG A 1 91 ? 14.375 19.344 15.836 1 96.88 91 ARG A O 1
ATOM 750 N N . VAL A 1 92 ? 12.5 18.062 15.852 1 97.81 92 VAL A N 1
ATOM 751 C CA . VAL A 1 92 ? 12.148 18.344 14.461 1 97.81 92 VAL A CA 1
ATOM 752 C C . VAL A 1 92 ? 11.008 19.359 14.406 1 97.81 92 VAL A C 1
ATOM 754 O O . VAL A 1 92 ? 9.992 19.188 15.094 1 97.81 92 VAL A O 1
ATOM 757 N N . TYR A 1 93 ? 11.242 20.406 13.57 1 97.94 93 TYR A N 1
ATOM 758 C CA . TYR A 1 93 ? 10.258 21.484 13.453 1 97.94 93 TYR A CA 1
ATOM 759 C C . TYR A 1 93 ? 9.852 21.703 12 1 97.94 93 TYR A C 1
ATOM 761 O O . TYR A 1 93 ? 10.633 21.422 11.086 1 97.94 93 TYR A O 1
ATOM 769 N N . LEU A 1 94 ? 8.602 22.172 11.875 1 98.19 94 LEU A N 1
ATOM 770 C CA . LEU A 1 94 ? 8.148 22.531 10.539 1 98.19 94 LEU A CA 1
ATOM 771 C C . LEU A 1 94 ? 8.719 23.891 10.117 1 98.19 94 LEU A C 1
ATOM 773 O O . LEU A 1 94 ? 8.812 24.812 10.938 1 98.19 94 LEU A O 1
ATOM 777 N N . THR A 1 95 ? 9.148 24 8.867 1 98.12 95 THR A N 1
ATOM 778 C CA . THR A 1 95 ? 9.398 25.297 8.266 1 98.12 95 THR A CA 1
ATOM 779 C C . THR A 1 95 ? 8.094 25.953 7.812 1 98.12 95 THR A C 1
ATOM 781 O O . THR A 1 95 ? 7.031 25.328 7.891 1 98.12 95 THR A O 1
ATOM 784 N N . ASP A 1 96 ? 8.164 27.219 7.324 1 97.38 96 ASP A N 1
ATOM 785 C CA . ASP A 1 96 ? 6.992 27.859 6.746 1 97.38 96 ASP A CA 1
ATOM 786 C C . ASP A 1 96 ? 6.465 27.078 5.547 1 97.38 96 ASP A C 1
ATOM 788 O O . ASP A 1 96 ? 5.254 26.938 5.375 1 97.38 96 ASP A O 1
ATOM 792 N N . ARG A 1 97 ? 7.375 26.562 4.871 1 96.75 97 ARG A N 1
ATOM 793 C CA . ARG A 1 97 ? 6.996 25.734 3.73 1 96.75 97 ARG A CA 1
ATOM 794 C C . ARG A 1 97 ? 6.312 24.453 4.191 1 96.75 97 ARG A C 1
ATOM 796 O O . ARG A 1 97 ? 5.324 24.016 3.592 1 96.75 97 ARG A O 1
ATOM 803 N N . GLY A 1 98 ? 6.859 23.875 5.211 1 97.19 98 GLY A N 1
ATOM 804 C CA . GLY A 1 98 ? 6.258 22.688 5.781 1 97.19 98 GLY A CA 1
ATOM 805 C C . GLY A 1 98 ? 4.832 22.891 6.25 1 97.19 98 GLY A C 1
ATOM 806 O O . GLY A 1 98 ? 3.963 22.047 6.016 1 97.19 98 GLY A O 1
ATOM 807 N N . ILE A 1 99 ? 4.594 24.031 6.82 1 96.88 99 ILE A N 1
ATOM 808 C CA . ILE A 1 99 ? 3.264 24.375 7.312 1 96.88 99 ILE A CA 1
ATOM 809 C C . ILE A 1 99 ? 2.299 24.516 6.137 1 96.88 99 ILE A C 1
ATOM 811 O O . ILE A 1 99 ? 1.168 24.031 6.191 1 96.88 99 ILE A O 1
ATOM 815 N N . LYS A 1 100 ? 2.783 25.141 5.129 1 96.69 100 LYS A N 1
ATOM 816 C CA . LYS A 1 100 ? 1.964 25.328 3.934 1 96.69 100 LYS A CA 1
ATOM 817 C C . LYS A 1 100 ? 1.601 23.984 3.307 1 96.69 100 LYS A C 1
ATOM 819 O O . LYS A 1 100 ? 0.453 23.766 2.914 1 96.69 100 LYS A O 1
ATOM 824 N N . ILE A 1 101 ? 2.539 23.109 3.244 1 96.31 101 ILE A N 1
ATOM 825 C CA . ILE A 1 101 ? 2.322 21.797 2.641 1 96.31 101 ILE A CA 1
ATOM 826 C C . ILE A 1 101 ? 1.334 21 3.488 1 96.31 101 ILE A C 1
ATOM 828 O O . ILE A 1 101 ? 0.516 20.25 2.953 1 96.31 101 ILE A O 1
ATOM 832 N N . CYS A 1 102 ? 1.398 21.172 4.773 1 95.5 102 CYS A N 1
ATOM 833 C CA . CYS A 1 102 ? 0.437 20.516 5.648 1 95.5 102 CYS A CA 1
ATOM 834 C C . CYS A 1 102 ? -0.99 20.922 5.293 1 95.5 102 CYS A C 1
ATOM 836 O O . CYS A 1 102 ? -1.886 20.078 5.254 1 95.5 102 CYS A O 1
ATOM 838 N N . LYS A 1 103 ? -1.149 22.172 5.039 1 95.44 103 LYS A N 1
ATOM 839 C CA . LYS A 1 103 ? -2.469 22.656 4.652 1 95.44 103 LYS A CA 1
ATOM 840 C C . LYS A 1 103 ? -2.92 22.031 3.334 1 95.44 103 LYS A C 1
ATOM 842 O O . LYS A 1 103 ? -4.078 21.641 3.193 1 95.44 103 LYS A O 1
ATOM 847 N N . GLU A 1 104 ? -1.988 21.922 2.447 1 96 104 GLU A N 1
ATOM 848 C CA . GLU A 1 104 ? -2.283 21.328 1.148 1 96 104 GLU A CA 1
ATOM 849 C C . GLU A 1 104 ? -2.623 19.844 1.288 1 96 104 GLU A C 1
ATOM 851 O O . GLU A 1 104 ? -3.48 19.328 0.568 1 96 104 GLU A O 1
ATOM 856 N N . ILE A 1 105 ? -1.965 19.234 2.166 1 94 105 ILE A N 1
ATOM 857 C CA . ILE A 1 105 ? -2.219 17.812 2.414 1 94 105 ILE A CA 1
ATOM 858 C C . ILE A 1 105 ? -3.631 17.641 2.967 1 94 105 ILE A C 1
ATOM 860 O O . ILE A 1 105 ? -4.355 16.719 2.557 1 94 105 ILE A O 1
ATOM 864 N N . LYS A 1 106 ? -4.016 18.438 3.891 1 91.88 106 LYS A N 1
ATOM 865 C CA . LYS A 1 106 ? -5.352 18.359 4.48 1 91.88 106 LYS A CA 1
ATOM 866 C C . LYS A 1 106 ? -6.434 18.578 3.432 1 91.88 106 LYS A C 1
ATOM 868 O O . LYS A 1 106 ? -7.461 17.906 3.434 1 91.88 106 LYS A O 1
ATOM 873 N N . GLU A 1 107 ? -6.168 19.531 2.574 1 93.75 107 GLU A N 1
ATOM 874 C CA . GLU A 1 107 ? -7.094 19.766 1.473 1 93.75 107 GLU A CA 1
ATOM 875 C C . GLU A 1 107 ? -7.172 18.562 0.542 1 93.75 107 GLU A C 1
ATOM 877 O O . GLU A 1 107 ? -8.258 18.188 0.097 1 93.75 107 GLU A O 1
ATOM 882 N N . LEU A 1 108 ? -6.023 18.016 0.32 1 92.44 108 LEU A N 1
ATOM 883 C CA . LEU A 1 108 ? -5.965 16.812 -0.515 1 92.44 108 LEU A CA 1
ATOM 884 C C . LEU A 1 108 ? -6.75 15.672 0.12 1 92.44 108 LEU A C 1
ATOM 886 O O . LEU A 1 108 ? -7.469 14.953 -0.572 1 92.44 108 LEU A O 1
ATOM 890 N N . GLU A 1 109 ? -6.617 15.523 1.371 1 89.5 109 GLU A N 1
ATOM 891 C CA . GLU A 1 109 ? -7.328 14.461 2.07 1 89.5 109 GLU A CA 1
ATOM 892 C C . GLU A 1 109 ? -8.836 14.633 1.958 1 89.5 109 GLU A C 1
ATOM 894 O O . GLU A 1 109 ? -9.57 13.656 1.795 1 89.5 109 GLU A O 1
ATOM 899 N N . LYS A 1 110 ? -9.289 15.844 2.057 1 91.12 110 LYS A N 1
ATOM 900 C CA . LYS A 1 110 ? -10.711 16.141 1.893 1 91.12 110 LYS A CA 1
ATOM 901 C C . LYS A 1 110 ? -11.18 15.789 0.484 1 91.12 110 LYS A C 1
ATOM 903 O O . LYS A 1 110 ? -12.266 15.219 0.308 1 91.12 110 LYS A O 1
ATOM 908 N N . ASP A 1 111 ? -10.359 16.109 -0.464 1 92.62 111 ASP A N 1
ATOM 909 C CA . ASP A 1 111 ? -10.672 15.797 -1.855 1 92.62 111 ASP A CA 1
ATOM 910 C C . ASP A 1 111 ? -10.727 14.289 -2.086 1 92.62 111 ASP A C 1
ATOM 912 O O . ASP A 1 111 ? -11.617 13.797 -2.777 1 92.62 111 ASP A O 1
ATOM 916 N N . LEU A 1 112 ? -9.805 13.633 -1.509 1 92.38 112 LEU A N 1
ATOM 917 C CA . LEU A 1 112 ? -9.75 12.188 -1.658 1 92.38 112 LEU A CA 1
ATOM 918 C C . LEU A 1 112 ? -10.992 11.531 -1.063 1 92.38 112 LEU A C 1
ATOM 920 O O . LEU A 1 112 ? -11.57 10.625 -1.663 1 92.38 112 LEU A O 1
ATOM 924 N N . GLU A 1 113 ? -11.352 11.961 0.089 1 91.62 113 GLU A N 1
ATOM 925 C CA . GLU A 1 113 ? -12.562 11.438 0.723 1 91.62 113 GLU A CA 1
ATOM 926 C C . GLU A 1 113 ? -13.773 11.594 -0.19 1 91.62 113 GLU A C 1
ATOM 928 O O . GLU A 1 113 ? -14.57 10.664 -0.343 1 91.62 113 GLU A O 1
ATOM 933 N N . LYS A 1 114 ? -13.883 12.773 -0.803 1 93.69 114 LYS A N 1
ATOM 934 C CA . LYS A 1 114 ? -15 13.047 -1.712 1 93.69 114 LYS A CA 1
ATOM 935 C C . LYS A 1 114 ? -14.914 12.172 -2.959 1 93.69 114 LYS A C 1
ATOM 937 O O . LYS A 1 114 ? -15.922 11.648 -3.424 1 93.69 114 LYS A O 1
ATOM 942 N N . GLU A 1 115 ? -13.719 11.961 -3.43 1 95.31 115 GLU A N 1
ATOM 943 C CA . GLU A 1 115 ? -13.484 11.164 -4.633 1 95.31 115 GLU A CA 1
ATOM 944 C C . GLU A 1 115 ? -13.773 9.688 -4.379 1 95.31 115 GLU A C 1
ATOM 946 O O . GLU A 1 115 ? -14.453 9.031 -5.18 1 95.31 115 GLU A O 1
ATOM 951 N N . TYR A 1 116 ? -13.273 9.219 -3.297 1 96 116 TYR A N 1
ATOM 952 C CA . TYR A 1 116 ? -13.328 7.789 -2.992 1 96 116 TYR A CA 1
ATOM 953 C C . TYR A 1 116 ? -14.766 7.324 -2.803 1 96 116 TYR A C 1
ATOM 955 O O . TYR A 1 116 ? -15.133 6.234 -3.242 1 96 116 TYR A O 1
ATOM 963 N N . PHE A 1 117 ? -15.562 8.164 -2.197 1 96.44 117 PHE A N 1
ATOM 964 C CA . PHE A 1 117 ? -16.891 7.727 -1.798 1 96.44 117 PHE A CA 1
ATOM 965 C C . PHE A 1 117 ? -17.969 8.492 -2.566 1 96.44 117 PHE A C 1
ATOM 967 O O . PHE A 1 117 ? -19.094 8.641 -2.086 1 96.44 117 PHE A O 1
ATOM 974 N N . LYS A 1 118 ? -17.562 8.945 -3.688 1 95.62 118 LYS A N 1
ATOM 975 C CA . LYS A 1 118 ? -18.5 9.586 -4.598 1 95.62 118 LYS A CA 1
ATOM 976 C C . LYS A 1 118 ? -19.688 8.672 -4.891 1 95.62 118 LYS A C 1
ATOM 978 O O . LYS A 1 118 ? -19.516 7.488 -5.172 1 95.62 118 LYS A O 1
ATOM 983 N N . ASP A 1 119 ? -20.922 9.141 -4.672 1 94.56 119 ASP A N 1
ATOM 984 C CA . ASP A 1 119 ? -22.188 8.492 -5.012 1 94.56 119 ASP A CA 1
ATOM 985 C C . ASP A 1 119 ? -22.531 7.383 -4.02 1 94.56 119 ASP A C 1
ATOM 987 O O . ASP A 1 119 ? -23.359 6.52 -4.301 1 94.56 119 ASP A O 1
ATOM 991 N N . PHE A 1 120 ? -21.781 7.273 -2.967 1 96.88 120 PHE A N 1
ATOM 992 C CA . PHE A 1 120 ? -22.234 6.449 -1.853 1 96.88 120 PHE A CA 1
ATOM 993 C C . PHE A 1 120 ? -23.375 7.133 -1.104 1 96.88 120 PHE A C 1
ATOM 995 O O . PHE A 1 120 ? -23.312 8.328 -0.821 1 96.88 120 PHE A O 1
ATOM 1002 N N . THR A 1 121 ? -24.422 6.434 -0.78 1 96.94 121 THR A N 1
ATOM 1003 C CA . THR A 1 121 ? -25.422 6.965 0.137 1 96.94 121 THR A CA 1
ATOM 1004 C C . THR A 1 121 ? -24.875 7.008 1.563 1 96.94 121 THR A C 1
ATOM 1006 O O . THR A 1 121 ? -23.875 6.371 1.87 1 96.94 121 THR A O 1
ATOM 1009 N N . GLN A 1 122 ? -25.531 7.781 2.365 1 95.5 122 GLN A N 1
ATOM 1010 C CA . GLN A 1 122 ? -25.109 7.844 3.76 1 95.5 122 GLN A CA 1
ATOM 1011 C C . GLN A 1 122 ? -25.172 6.469 4.418 1 95.5 122 GLN A C 1
ATOM 1013 O O . GLN A 1 122 ? -24.297 6.113 5.215 1 95.5 122 GLN A O 1
ATOM 1018 N N . GLU A 1 123 ? -26.141 5.715 4.043 1 96.44 123 GLU A N 1
ATOM 1019 C CA . GLU A 1 123 ? -26.297 4.363 4.57 1 96.44 123 GLU A CA 1
ATOM 1020 C C . GLU A 1 123 ? -25.172 3.455 4.105 1 96.44 123 GLU A C 1
ATOM 1022 O O . GLU A 1 123 ? -24.641 2.66 4.883 1 96.44 123 GLU A O 1
ATOM 1027 N N . GLU A 1 124 ? -24.812 3.605 2.893 1 96.75 124 GLU A N 1
ATOM 1028 C CA . GLU A 1 124 ? -23.719 2.811 2.338 1 96.75 124 GLU A CA 1
ATOM 1029 C C . GLU A 1 124 ? -22.391 3.146 3.014 1 96.75 124 GLU A C 1
ATOM 1031 O O . GLU A 1 124 ? -21.578 2.256 3.281 1 96.75 124 GLU A O 1
ATOM 1036 N N . LYS A 1 125 ? -22.219 4.418 3.305 1 96.31 125 LYS A N 1
ATOM 1037 C CA . LYS A 1 125 ? -21 4.852 3.98 1 96.31 125 LYS A CA 1
ATOM 1038 C C . LYS A 1 125 ? -20.906 4.246 5.379 1 96.31 125 LYS A C 1
ATOM 1040 O O . LYS A 1 125 ? -19.828 3.799 5.797 1 96.31 125 LYS A O 1
ATOM 1045 N N . ILE A 1 126 ? -22 4.172 6.004 1 95.62 126 ILE A N 1
ATOM 1046 C CA . ILE A 1 126 ? -22.047 3.646 7.363 1 95.62 126 ILE A CA 1
ATOM 1047 C C . ILE A 1 126 ? -21.719 2.154 7.348 1 95.62 126 ILE A C 1
ATOM 1049 O O . ILE A 1 126 ? -20.891 1.685 8.125 1 95.62 126 ILE A O 1
ATOM 1053 N N . ILE A 1 127 ? -22.312 1.438 6.43 1 96.38 127 ILE A N 1
ATOM 1054 C CA . ILE A 1 127 ? -22.109 -0.004 6.332 1 96.38 127 ILE A CA 1
ATOM 1055 C C . ILE A 1 127 ? -20.672 -0.296 5.914 1 96.38 127 ILE A C 1
ATOM 1057 O O . ILE A 1 127 ? -20.031 -1.182 6.477 1 96.38 127 ILE A O 1
ATOM 1061 N N . PHE A 1 128 ? -20.234 0.484 4.961 1 97.19 128 PHE A N 1
ATOM 1062 C CA . PHE A 1 128 ? -18.875 0.278 4.465 1 97.19 128 PHE A CA 1
ATOM 1063 C C . PHE A 1 128 ? -17.859 0.511 5.57 1 97.19 128 PHE A C 1
ATOM 1065 O O . PHE A 1 128 ? -16.953 -0.294 5.758 1 97.19 128 PHE A O 1
ATOM 1072 N N . ARG A 1 129 ? -18 1.543 6.297 1 96.12 129 ARG A N 1
ATOM 1073 C CA . ARG A 1 129 ? -17.094 1.861 7.395 1 96.12 129 ARG A CA 1
ATOM 1074 C C . ARG A 1 129 ? -17.109 0.759 8.445 1 96.12 129 ARG A C 1
ATOM 1076 O O . ARG A 1 129 ? -16.062 0.336 8.922 1 96.12 129 ARG A O 1
ATOM 1083 N N . ARG A 1 130 ? -18.281 0.318 8.789 1 96.62 130 ARG A N 1
ATOM 1084 C CA . ARG A 1 130 ? -18.406 -0.733 9.789 1 96.62 130 ARG A CA 1
ATOM 1085 C C . ARG A 1 130 ? -17.688 -2.002 9.352 1 96.62 130 ARG A C 1
ATOM 1087 O O . ARG A 1 130 ? -16.953 -2.609 10.133 1 96.62 130 ARG A O 1
ATOM 1094 N N . LEU A 1 131 ? -17.906 -2.387 8.109 1 97.06 131 LEU A N 1
ATOM 1095 C CA . LEU A 1 131 ? -17.297 -3.604 7.578 1 97.06 131 LEU A CA 1
ATOM 1096 C C . LEU A 1 131 ? -15.781 -3.453 7.465 1 97.06 131 LEU A C 1
ATOM 1098 O O . LEU A 1 131 ? -15.039 -4.402 7.719 1 97.06 131 LEU A O 1
ATOM 1102 N N . LEU A 1 132 ? -15.344 -2.291 7.094 1 96.5 132 LEU A N 1
ATOM 1103 C CA . LEU A 1 132 ? -13.922 -1.996 7.016 1 96.5 132 LEU A CA 1
ATOM 1104 C C . LEU A 1 132 ? -13.258 -2.139 8.383 1 96.5 132 LEU A C 1
ATOM 1106 O O . LEU A 1 132 ? -12.188 -2.736 8.5 1 96.5 132 LEU A O 1
ATOM 1110 N N . ILE A 1 133 ? -13.883 -1.601 9.367 1 96.38 133 ILE A N 1
ATOM 1111 C CA . ILE A 1 133 ? -13.359 -1.667 10.734 1 96.38 133 ILE A CA 1
ATOM 1112 C C . ILE A 1 133 ? -13.297 -3.123 11.188 1 96.38 133 ILE A C 1
ATOM 1114 O O . ILE A 1 133 ? -12.305 -3.549 11.781 1 96.38 133 ILE A O 1
ATOM 1118 N N . GLN A 1 134 ? -14.359 -3.854 10.898 1 97.31 134 GLN A N 1
ATOM 1119 C CA . GLN A 1 134 ? -14.367 -5.27 11.258 1 97.31 134 GLN A CA 1
ATOM 1120 C C . GLN A 1 134 ? -13.242 -6.02 10.547 1 97.31 134 GLN A C 1
ATOM 1122 O O . GLN A 1 134 ? -12.562 -6.852 11.156 1 97.31 134 GLN A O 1
ATOM 1127 N N . MET A 1 135 ? -13.055 -5.773 9.266 1 97.62 135 MET A N 1
ATOM 1128 C CA . MET A 1 135 ? -11.969 -6.383 8.516 1 97.62 135 MET A CA 1
ATOM 1129 C C . MET A 1 135 ? -10.617 -6.043 9.141 1 97.62 135 MET A C 1
ATOM 1131 O O . MET A 1 135 ? -9.758 -6.914 9.281 1 97.62 135 MET A O 1
ATOM 1135 N N . THR A 1 136 ? -10.461 -4.805 9.461 1 96.88 136 THR A N 1
ATOM 1136 C CA . THR A 1 136 ? -9.227 -4.34 10.078 1 96.88 136 THR A CA 1
ATOM 1137 C C . THR A 1 136 ? -8.977 -5.074 11.398 1 96.88 136 THR A C 1
ATOM 1139 O O . THR A 1 136 ? -7.852 -5.508 11.664 1 96.88 136 THR A O 1
ATOM 1142 N N . ASN A 1 137 ? -9.977 -5.211 12.172 1 96.75 137 ASN A N 1
ATOM 1143 C CA . ASN A 1 137 ? -9.859 -5.906 13.445 1 96.75 137 ASN A CA 1
ATOM 1144 C C . ASN A 1 137 ? -9.477 -7.375 13.25 1 96.75 137 ASN A C 1
ATOM 1146 O O . ASN A 1 137 ? -8.68 -7.918 14.008 1 96.75 137 ASN A O 1
ATOM 1150 N N . ASN A 1 138 ? -10.102 -8.023 12.281 1 97 138 ASN A N 1
ATOM 1151 C CA . ASN A 1 138 ? -9.734 -9.391 11.945 1 97 138 ASN A CA 1
ATOM 1152 C C . ASN A 1 138 ? -8.234 -9.516 11.664 1 97 138 ASN A C 1
ATOM 1154 O O . ASN A 1 138 ? -7.582 -10.438 12.148 1 97 138 ASN A O 1
ATOM 1158 N N . LEU A 1 139 ? -7.719 -8.57 10.93 1 96 139 LEU A N 1
ATOM 1159 C CA . LEU A 1 139 ? -6.309 -8.586 10.555 1 96 139 LEU A CA 1
ATOM 1160 C C . LEU A 1 139 ? -5.422 -8.344 11.773 1 96 139 LEU A C 1
ATOM 1162 O O . LEU A 1 139 ? -4.422 -9.047 11.961 1 96 139 LEU A O 1
ATOM 1166 N N . LYS A 1 140 ? -5.793 -7.391 12.539 1 94.62 140 LYS A N 1
ATOM 1167 C CA . LYS A 1 140 ? -5 -7.059 13.719 1 94.62 140 LYS A CA 1
ATOM 1168 C C . LYS A 1 140 ? -4.918 -8.242 14.68 1 94.62 140 LYS A C 1
ATOM 1170 O O . LYS A 1 140 ? -3.883 -8.469 15.312 1 94.62 140 LYS A O 1
ATOM 1175 N N . GLU A 1 141 ? -5.977 -8.938 14.789 1 94.62 141 GLU A N 1
ATOM 1176 C CA . GLU A 1 141 ? -6 -10.125 15.648 1 94.62 141 GLU A CA 1
ATOM 1177 C C . GLU A 1 141 ? -5.004 -11.172 15.156 1 94.62 141 GLU A C 1
ATOM 1179 O O . GLU A 1 141 ? -4.293 -11.781 15.961 1 94.62 141 GLU A O 1
ATOM 1184 N N . ILE A 1 142 ? -5.008 -11.328 13.922 1 93.19 142 ILE A N 1
ATOM 1185 C CA . ILE A 1 142 ? -4.113 -12.328 13.344 1 93.19 142 ILE A CA 1
ATOM 1186 C C . ILE A 1 142 ? -2.666 -11.859 13.484 1 93.19 142 ILE A C 1
ATOM 1188 O O . ILE A 1 142 ? -1.777 -12.648 13.805 1 93.19 142 ILE A O 1
ATOM 1192 N N . ILE A 1 143 ? -2.412 -10.617 13.25 1 92.94 143 ILE A N 1
ATOM 1193 C CA . ILE A 1 143 ? -1.075 -10.047 13.367 1 92.94 143 ILE A CA 1
ATOM 1194 C C . ILE A 1 143 ? -0.562 -10.211 14.789 1 92.94 143 ILE A C 1
ATOM 1196 O O . ILE A 1 143 ? 0.583 -10.617 15.008 1 92.94 143 ILE A O 1
ATOM 1200 N N . GLU A 1 144 ? -1.404 -9.875 15.688 1 92.38 144 GLU A N 1
ATOM 1201 C CA . GLU A 1 144 ? -1.033 -10.016 17.094 1 92.38 144 GLU A CA 1
ATOM 1202 C C . GLU A 1 144 ? -0.748 -11.469 17.438 1 92.38 144 GLU A C 1
ATOM 1204 O O . GLU A 1 144 ? 0.206 -11.766 18.172 1 92.38 144 GLU A O 1
ATOM 1209 N N . TYR A 1 145 ? -1.617 -12.328 16.953 1 89.75 145 TYR A N 1
ATOM 1210 C CA . TYR A 1 145 ? -1.438 -13.758 17.188 1 89.75 145 TYR A CA 1
ATOM 1211 C C . TYR A 1 145 ? -0.102 -14.234 16.641 1 89.75 145 TYR A C 1
ATOM 1213 O O . TYR A 1 145 ? 0.613 -14.992 17.297 1 89.75 145 TYR A O 1
ATOM 1221 N N . GLU A 1 146 ? 0.294 -13.789 15.453 1 88.56 146 GLU A N 1
ATOM 1222 C CA . GLU A 1 146 ? 1.535 -14.203 14.805 1 88.56 146 GLU A CA 1
ATOM 1223 C C . GLU A 1 146 ? 2.75 -13.594 15.5 1 88.56 146 GLU A C 1
ATOM 1225 O O . GLU A 1 146 ? 3.822 -14.203 15.531 1 88.56 146 GLU A O 1
ATOM 1230 N N . LYS A 1 147 ? 2.602 -12.43 16.016 1 86.19 147 LYS A N 1
ATOM 1231 C CA . LYS A 1 147 ? 3.691 -11.781 16.734 1 86.19 147 LYS A CA 1
ATOM 1232 C C . LYS A 1 147 ? 3.977 -12.508 18.047 1 86.19 147 LYS A C 1
ATOM 1234 O O . LYS A 1 147 ? 5.125 -12.578 18.5 1 86.19 147 LYS A O 1
ATOM 1239 N N . ASN A 1 148 ? 2.945 -12.938 18.625 1 86.31 148 ASN A N 1
ATOM 1240 C CA . ASN A 1 148 ? 3.07 -13.609 19.922 1 86.31 148 ASN A CA 1
ATOM 1241 C C . ASN A 1 148 ? 3.551 -15.047 19.766 1 86.31 148 ASN A C 1
ATOM 1243 O O . ASN A 1 148 ? 3.996 -15.664 20.734 1 86.31 148 ASN A O 1
ATOM 1247 N N . ASN A 1 149 ? 3.309 -15.57 18.531 1 73.75 149 ASN A N 1
ATOM 1248 C CA . ASN A 1 149 ? 3.684 -16.969 18.328 1 73.75 149 ASN A CA 1
ATOM 1249 C C . ASN A 1 149 ? 4.973 -17.094 17.531 1 73.75 149 ASN A C 1
ATOM 1251 O O . ASN A 1 149 ? 5.34 -18.188 17.109 1 73.75 149 ASN A O 1
ATOM 1255 N N . LYS A 1 150 ? 5.52 -16.016 17.297 1 62.44 150 LYS A N 1
ATOM 1256 C CA . LYS A 1 150 ? 6.906 -16.031 16.828 1 62.44 150 LYS A CA 1
ATOM 1257 C C . LYS A 1 150 ? 7.879 -16.078 18 1 62.44 150 LYS A C 1
ATOM 1259 O O . LYS A 1 150 ? 7.66 -15.43 19.016 1 62.44 150 LYS A O 1
ATOM 1264 N N . MET B 1 1 ? -6.906 11.359 24.438 1 29.14 1 MET B N 1
ATOM 1265 C CA . MET B 1 1 ? -6.551 11.602 23.031 1 29.14 1 MET B CA 1
ATOM 1266 C C . MET B 1 1 ? -7.797 11.633 22.156 1 29.14 1 MET B C 1
ATOM 1268 O O . MET B 1 1 ? -8.633 10.734 22.234 1 29.14 1 MET B O 1
ATOM 1272 N N . GLU B 1 2 ? -8.562 12.672 22.031 1 34.69 2 GLU B N 1
ATOM 1273 C CA . GLU B 1 2 ? -9.93 12.883 21.562 1 34.69 2 GLU B CA 1
ATOM 1274 C C . GLU B 1 2 ? -10.266 11.977 20.391 1 34.69 2 GLU B C 1
ATOM 1276 O O . GLU B 1 2 ? -9.453 11.797 19.484 1 34.69 2 GLU B O 1
ATOM 1281 N N . GLU B 1 3 ? -11.133 11.062 20.547 1 38.91 3 GLU B N 1
ATOM 1282 C CA . GLU B 1 3 ? -11.734 10.008 19.734 1 38.91 3 GLU B CA 1
ATOM 1283 C C . GLU B 1 3 ? -12.117 10.516 18.344 1 38.91 3 GLU B C 1
ATOM 1285 O O . GLU B 1 3 ? -13.227 11.008 18.156 1 38.91 3 GLU B O 1
ATOM 1290 N N . ARG B 1 4 ? -11.453 11.586 17.812 1 44.25 4 ARG B N 1
ATOM 1291 C CA . ARG B 1 4 ? -11.812 12.211 16.531 1 44.25 4 ARG B CA 1
ATOM 1292 C C . ARG B 1 4 ? -12.383 11.188 15.562 1 44.25 4 ARG B C 1
ATOM 1294 O O . ARG B 1 4 ? -11.906 10.047 15.5 1 44.25 4 ARG B O 1
ATOM 1301 N N . ILE B 1 5 ? -13.695 11.133 15.492 1 52.06 5 ILE B N 1
ATOM 1302 C CA . ILE B 1 5 ? -14.516 10.297 14.617 1 52.06 5 ILE B CA 1
ATOM 1303 C C . ILE B 1 5 ? -13.773 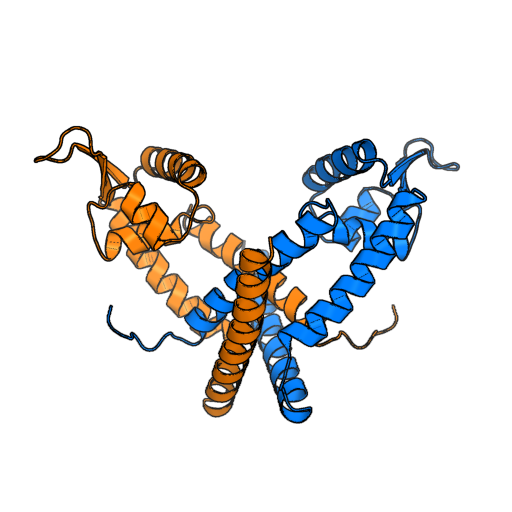10.031 13.312 1 52.06 5 ILE B C 1
ATOM 1305 O O . ILE B 1 5 ? -13.5 10.953 12.547 1 52.06 5 ILE B O 1
ATOM 1309 N N . GLU B 1 6 ? -12.93 9.023 13.367 1 69.94 6 GLU B N 1
ATOM 1310 C CA . GLU B 1 6 ? -12.102 8.555 12.266 1 69.94 6 GLU B CA 1
ATOM 1311 C C . GLU B 1 6 ? -12.898 8.492 10.961 1 69.94 6 GLU B C 1
ATOM 1313 O O . GLU B 1 6 ? -14.008 7.945 10.938 1 69.94 6 GLU B O 1
ATOM 1318 N N . THR B 1 7 ? -12.812 9.477 10.133 1 84.94 7 THR B N 1
ATOM 1319 C CA . THR B 1 7 ? -13.43 9.5 8.812 1 84.94 7 THR B CA 1
ATOM 1320 C C . THR B 1 7 ? -13.32 8.125 8.141 1 84.94 7 THR B C 1
ATOM 1322 O O . THR B 1 7 ? -12.547 7.277 8.586 1 84.94 7 THR B O 1
ATOM 1325 N N . ILE B 1 8 ? -14.312 7.832 7.328 1 91.81 8 ILE B N 1
ATOM 13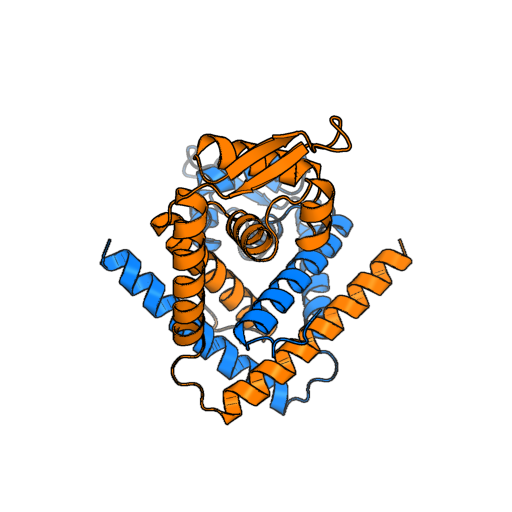26 C CA . ILE B 1 8 ? -14.25 6.598 6.555 1 91.81 8 ILE B CA 1
ATOM 1327 C C . ILE B 1 8 ? -12.883 6.465 5.898 1 91.81 8 ILE B C 1
ATOM 1329 O O . ILE B 1 8 ? -12.336 5.359 5.809 1 91.81 8 ILE B O 1
ATOM 1333 N N . TYR B 1 9 ? -12.398 7.559 5.547 1 91.25 9 TYR B N 1
ATOM 1334 C CA . TYR B 1 9 ? -11.094 7.582 4.902 1 91.25 9 TYR B CA 1
ATOM 1335 C C . TYR B 1 9 ? -10 7.121 5.863 1 91.25 9 TYR B C 1
ATOM 1337 O O . TYR B 1 9 ? -9.117 6.352 5.488 1 91.25 9 TYR B O 1
ATOM 1345 N N . TYR B 1 10 ? -10.094 7.559 7.047 1 87.19 10 TYR B N 1
ATOM 1346 C CA . TYR B 1 10 ? -9.109 7.145 8.039 1 87.19 10 TYR B CA 1
ATOM 1347 C C . TYR B 1 10 ? -9.211 5.648 8.312 1 87.19 10 TYR B C 1
ATOM 1349 O O . TYR B 1 10 ? -8.188 4.961 8.43 1 87.19 10 TYR B O 1
ATOM 1357 N N . ALA B 1 11 ? -10.453 5.16 8.461 1 92.25 11 ALA B N 1
ATOM 1358 C CA . ALA B 1 11 ? -10.664 3.727 8.633 1 92.25 11 ALA B CA 1
ATOM 1359 C C . ALA B 1 11 ? -10.07 2.941 7.465 1 92.25 11 ALA B C 1
ATOM 1361 O O . ALA B 1 11 ? -9.484 1.873 7.66 1 92.25 11 ALA B O 1
ATOM 1362 N N . TYR B 1 12 ? -10.266 3.482 6.293 1 95.31 12 TYR B N 1
ATOM 1363 C CA . TYR B 1 12 ? -9.711 2.889 5.078 1 95.31 12 TYR B CA 1
ATOM 1364 C C . TYR B 1 12 ? -8.188 2.824 5.145 1 95.31 12 TYR B C 1
ATOM 1366 O O . TYR B 1 12 ? -7.594 1.782 4.863 1 95.31 12 TYR B O 1
ATOM 1374 N N . LEU B 1 13 ? -7.535 3.854 5.574 1 90.75 13 LEU B N 1
ATOM 1375 C CA . LEU B 1 13 ? -6.082 3.908 5.68 1 90.75 13 LEU B CA 1
ATOM 1376 C C . LEU B 1 13 ? -5.578 2.924 6.73 1 90.75 13 LEU B C 1
ATOM 1378 O O . LEU B 1 13 ? -4.543 2.277 6.535 1 90.75 13 LEU B O 1
ATOM 1382 N N . GLN B 1 14 ? -6.277 2.834 7.805 1 90.56 14 GLN B N 1
ATOM 1383 C CA . GLN B 1 14 ? -5.902 1.866 8.828 1 90.56 14 GLN B CA 1
ATOM 1384 C C . GLN B 1 14 ? -5.984 0.439 8.297 1 90.56 14 GLN B C 1
ATOM 1386 O O . GLN B 1 14 ? -5.156 -0.406 8.641 1 90.56 14 GLN B O 1
ATOM 1391 N N . ASN B 1 15 ? -7.004 0.233 7.523 1 96.25 15 ASN B N 1
ATOM 1392 C CA . ASN B 1 15 ? -7.172 -1.087 6.926 1 96.25 15 ASN B CA 1
ATOM 1393 C C . ASN B 1 15 ? -6.012 -1.433 5.992 1 96.25 15 ASN B C 1
ATOM 1395 O O . ASN B 1 15 ? -5.488 -2.547 6.039 1 96.25 15 ASN B O 1
ATOM 1399 N N . ILE B 1 16 ? -5.66 -0.505 5.156 1 94.88 16 ILE B N 1
ATOM 1400 C CA . ILE B 1 16 ? -4.555 -0.703 4.223 1 94.88 16 ILE B CA 1
ATOM 1401 C C . ILE B 1 16 ? -3.268 -0.981 5 1 94.88 16 ILE B C 1
ATOM 1403 O O . ILE B 1 16 ? -2.504 -1.88 4.641 1 94.88 16 ILE B O 1
ATOM 1407 N N . LYS B 1 17 ? -3.047 -0.268 6.023 1 90.25 17 LYS B N 1
ATOM 1408 C CA . LYS B 1 17 ? -1.869 -0.474 6.859 1 90.25 17 LYS B CA 1
ATOM 1409 C C . LYS B 1 17 ? -1.844 -1.888 7.438 1 90.25 17 LYS B C 1
ATOM 1411 O O . LYS B 1 17 ? -0.815 -2.564 7.387 1 90.25 17 LYS B O 1
ATOM 1416 N N . ALA B 1 18 ? -2.953 -2.291 7.977 1 93.56 18 ALA B N 1
ATOM 1417 C CA . ALA B 1 18 ? -3.057 -3.637 8.539 1 93.56 18 ALA B CA 1
ATOM 1418 C C . ALA B 1 18 ? -2.836 -4.695 7.461 1 93.56 18 ALA B C 1
ATOM 1420 O O . ALA B 1 18 ? -2.174 -5.707 7.703 1 93.56 18 ALA B O 1
ATOM 1421 N N . HIS B 1 19 ? -3.408 -4.488 6.305 1 95.31 19 HIS B N 1
ATOM 1422 C CA . HIS B 1 19 ? -3.223 -5.395 5.18 1 95.31 19 HIS B CA 1
ATOM 1423 C C . HIS B 1 19 ? -1.744 -5.562 4.844 1 95.31 19 HIS B C 1
ATOM 1425 O O . HIS B 1 19 ? -1.253 -6.688 4.727 1 95.31 19 HIS B O 1
ATOM 1431 N N . TYR B 1 20 ? -1.046 -4.488 4.734 1 92.25 20 TYR B N 1
ATOM 1432 C CA . TYR B 1 20 ? 0.362 -4.543 4.355 1 92.25 20 TYR B CA 1
ATOM 1433 C C . TYR B 1 20 ? 1.185 -5.262 5.418 1 92.25 20 TYR B C 1
ATOM 1435 O O . TYR B 1 20 ? 2.086 -6.039 5.094 1 92.25 20 TYR B O 1
ATOM 1443 N N . GLN B 1 21 ? 0.91 -4.938 6.602 1 91.38 21 GLN B N 1
ATOM 1444 C CA . GLN B 1 21 ? 1.613 -5.633 7.676 1 91.38 21 GLN B CA 1
ATOM 1445 C C . GLN B 1 21 ? 1.378 -7.137 7.602 1 91.38 21 GLN B C 1
ATOM 1447 O O . GLN B 1 21 ? 2.316 -7.926 7.742 1 91.38 21 GLN B O 1
ATOM 1452 N N . ARG B 1 22 ? 0.13 -7.516 7.434 1 94.12 22 ARG B N 1
ATOM 1453 C CA . ARG B 1 22 ? -0.219 -8.93 7.348 1 94.12 22 ARG B CA 1
ATOM 1454 C C . ARG B 1 22 ? 0.472 -9.594 6.16 1 94.12 22 ARG B C 1
ATOM 1456 O O . ARG B 1 22 ? 0.977 -10.719 6.277 1 94.12 22 ARG B O 1
ATOM 1463 N N . ILE B 1 23 ? 0.481 -8.906 5.047 1 93.94 23 ILE B N 1
ATOM 1464 C CA . ILE B 1 23 ? 1.088 -9.453 3.836 1 93.94 23 ILE B CA 1
ATOM 1465 C C . ILE B 1 23 ? 2.596 -9.594 4.031 1 93.94 23 ILE B C 1
ATOM 1467 O O . ILE B 1 23 ? 3.191 -10.594 3.637 1 93.94 23 ILE B O 1
ATOM 1471 N N . HIS B 1 24 ? 3.164 -8.609 4.594 1 91 24 HIS B N 1
ATOM 1472 C CA . HIS B 1 24 ? 4.594 -8.672 4.875 1 91 24 HIS B CA 1
ATOM 1473 C C . HIS B 1 24 ? 4.941 -9.898 5.707 1 91 24 HIS B C 1
ATOM 1475 O O . HIS B 1 24 ? 5.867 -10.641 5.367 1 91 24 HIS B O 1
ATOM 1481 N N . MET B 1 25 ? 4.172 -10.102 6.703 1 92.81 25 MET B N 1
ATOM 1482 C CA . MET B 1 25 ? 4.391 -11.25 7.582 1 92.81 25 MET B CA 1
ATOM 1483 C C . MET B 1 25 ? 4.211 -12.555 6.82 1 92.81 25 MET B C 1
ATOM 1485 O O . MET B 1 25 ? 4.992 -13.492 6.992 1 92.81 25 MET B O 1
ATOM 1489 N N . ALA B 1 26 ? 3.182 -12.609 6.016 1 93.06 26 ALA B N 1
ATOM 1490 C CA . ALA B 1 26 ? 2.879 -13.82 5.262 1 93.06 26 ALA B CA 1
ATOM 1491 C C . ALA B 1 26 ? 3.977 -14.125 4.246 1 93.06 26 ALA B C 1
ATOM 1493 O O . ALA B 1 26 ? 4.383 -15.281 4.086 1 93.06 26 ALA B O 1
ATOM 1494 N N . LEU B 1 27 ? 4.461 -13.133 3.58 1 92.5 27 LEU B N 1
ATOM 1495 C CA . LEU B 1 27 ? 5.488 -13.305 2.559 1 92.5 27 LEU B CA 1
ATOM 1496 C C . LEU B 1 27 ? 6.82 -13.695 3.189 1 92.5 27 LEU B C 1
ATOM 1498 O O . LEU B 1 27 ? 7.582 -14.477 2.609 1 92.5 27 LEU B O 1
ATOM 1502 N N . GLU B 1 28 ? 7.07 -13.07 4.312 1 91.81 28 GLU B N 1
ATOM 1503 C CA . GLU B 1 28 ? 8.289 -13.422 5.035 1 91.81 28 GLU B CA 1
ATOM 1504 C C . GLU B 1 28 ? 8.344 -14.922 5.328 1 91.81 28 GLU B C 1
ATOM 1506 O O . GLU B 1 28 ? 9.398 -15.547 5.18 1 91.81 28 GLU B O 1
ATOM 1511 N N . LYS B 1 29 ? 7.273 -15.469 5.684 1 90.62 29 LYS B N 1
ATOM 1512 C CA . LYS B 1 29 ? 7.195 -16.906 5.984 1 90.62 29 LYS B CA 1
ATOM 1513 C C . LYS B 1 29 ? 7.477 -17.734 4.738 1 90.62 29 LYS B C 1
ATOM 1515 O O . LYS B 1 29 ? 7.973 -18.859 4.844 1 90.62 29 LYS B O 1
ATOM 1520 N N . LEU B 1 30 ? 7.211 -17.156 3.576 1 92.06 30 LEU B N 1
ATOM 1521 C CA . LEU B 1 30 ? 7.41 -17.859 2.318 1 92.06 30 LEU B CA 1
ATOM 1522 C C . LEU B 1 30 ? 8.773 -17.531 1.72 1 92.06 30 LEU B C 1
ATOM 1524 O O . LEU B 1 30 ? 9.156 -18.094 0.69 1 92.06 30 LEU B O 1
ATOM 1528 N N . GLY B 1 31 ? 9.414 -16.547 2.354 1 91 31 GLY B N 1
ATOM 1529 C CA . GLY B 1 31 ? 10.703 -16.125 1.838 1 91 31 GLY B CA 1
ATOM 1530 C C . GLY B 1 31 ? 10.594 -15.305 0.566 1 91 31 GLY B C 1
ATOM 1531 O O . GLY B 1 31 ? 11.461 -15.383 -0.307 1 91 31 GLY B O 1
ATOM 1532 N N . LEU B 1 32 ? 9.484 -14.594 0.409 1 93.56 32 LEU B N 1
ATOM 1533 C CA . LEU B 1 32 ? 9.242 -13.812 -0.793 1 93.56 32 LEU B CA 1
ATOM 1534 C C . LEU B 1 32 ? 9.25 -12.32 -0.477 1 93.56 32 LEU B C 1
ATOM 1536 O O . LEU B 1 32 ? 8.945 -11.914 0.649 1 93.56 32 LEU B O 1
ATOM 1540 N N . TYR B 1 33 ? 9.602 -11.531 -1.438 1 88.44 33 TYR B N 1
ATOM 1541 C CA . TYR B 1 33 ? 9.492 -10.078 -1.362 1 88.44 33 TYR B CA 1
ATOM 1542 C C . TYR B 1 33 ? 8.211 -9.586 -2.016 1 88.44 33 TYR B C 1
ATOM 1544 O O . TYR B 1 33 ? 7.625 -10.289 -2.848 1 88.44 33 TYR B O 1
ATOM 1552 N N . PRO B 1 34 ? 7.953 -8.32 -1.616 1 85.25 34 PRO B N 1
ATOM 1553 C CA . PRO B 1 34 ? 6.766 -7.758 -2.262 1 85.25 34 PRO B CA 1
ATOM 1554 C C . PRO B 1 34 ? 6.883 -7.723 -3.785 1 85.25 34 PRO B C 1
ATOM 1556 O O . PRO B 1 34 ? 7.965 -7.461 -4.316 1 85.25 34 PRO B O 1
ATOM 1559 N N . GLY B 1 35 ? 5.914 -8.039 -4.488 1 85.25 35 GLY B N 1
ATOM 1560 C CA . GLY B 1 35 ? 5.883 -7.996 -5.941 1 85.25 35 GLY B CA 1
ATOM 1561 C C . GLY B 1 35 ? 6.172 -9.344 -6.582 1 85.25 35 GLY B C 1
ATOM 1562 O O . GLY B 1 35 ? 5.75 -9.602 -7.711 1 85.25 35 GLY B O 1
ATOM 1563 N N . GLN B 1 36 ? 6.91 -10.156 -5.875 1 92.12 36 GLN B N 1
ATOM 1564 C CA . GLN B 1 36 ? 7.34 -11.438 -6.426 1 92.12 36 GLN B CA 1
ATOM 1565 C C . GLN B 1 36 ? 6.156 -12.375 -6.625 1 92.12 36 GLN B C 1
ATOM 1567 O O . GLN B 1 36 ? 6.094 -13.109 -7.613 1 92.12 36 GLN B O 1
ATOM 1572 N N . PRO B 1 37 ? 5.195 -12.32 -5.727 1 92.5 37 PRO B N 1
ATOM 1573 C CA . PRO B 1 37 ? 4.039 -13.195 -5.93 1 92.5 37 PRO B CA 1
ATOM 1574 C C . PRO B 1 37 ? 3.33 -12.945 -7.258 1 92.5 37 PRO B C 1
ATOM 1576 O O . PRO B 1 37 ? 2.871 -13.883 -7.906 1 92.5 37 PRO B O 1
ATOM 1579 N N . TYR B 1 38 ? 3.33 -11.773 -7.641 1 89.81 38 TYR B N 1
ATOM 1580 C CA . TYR B 1 38 ? 2.646 -11.43 -8.883 1 89.81 38 TYR B CA 1
ATOM 1581 C C . TYR B 1 38 ? 3.377 -12.016 -10.086 1 89.81 38 TYR B C 1
ATOM 1583 O O . TYR B 1 38 ? 2.744 -12.516 -11.023 1 89.81 38 TYR B O 1
ATOM 1591 N N . VAL B 1 39 ? 4.645 -11.953 -10.039 1 94.06 39 VAL B N 1
ATOM 1592 C CA . VAL B 1 39 ? 5.453 -12.531 -11.109 1 94.06 39 VAL B CA 1
ATOM 1593 C C . VAL B 1 39 ? 5.254 -14.047 -11.156 1 94.06 39 VAL B C 1
ATOM 1595 O O . VAL B 1 39 ? 5.02 -14.617 -12.227 1 94.06 39 VAL B O 1
ATOM 1598 N N . LEU B 1 40 ? 5.293 -14.648 -10 1 96.12 40 LEU B N 1
ATOM 1599 C CA . LEU B 1 40 ? 5.16 -16.094 -9.891 1 96.12 40 LEU B CA 1
ATOM 1600 C C . LEU B 1 40 ? 3.807 -16.562 -10.422 1 96.12 40 LEU B C 1
ATOM 1602 O O . LEU B 1 40 ? 3.734 -17.5 -11.211 1 96.12 40 LEU B O 1
ATOM 1606 N N . LEU B 1 41 ? 2.803 -15.883 -10.062 1 92.56 41 LEU B N 1
ATOM 1607 C CA . LEU B 1 41 ? 1.457 -16.281 -10.469 1 92.56 41 LEU B CA 1
ATOM 1608 C C . LEU B 1 41 ? 1.233 -16.031 -11.953 1 92.56 41 LEU B C 1
ATOM 1610 O O . LEU B 1 41 ? 0.517 -16.781 -12.617 1 92.56 41 LEU B O 1
ATOM 1614 N N . ALA B 1 42 ? 1.789 -14.977 -12.438 1 93.25 42 ALA B N 1
ATOM 1615 C CA . ALA B 1 42 ? 1.722 -14.719 -13.875 1 93.25 42 ALA B CA 1
ATOM 1616 C C . ALA B 1 42 ? 2.381 -15.844 -14.664 1 93.25 42 ALA B C 1
ATOM 1618 O O . ALA B 1 42 ? 1.85 -16.281 -15.688 1 93.25 42 ALA B O 1
ATOM 1619 N N . LEU B 1 43 ? 3.504 -16.297 -14.211 1 95.88 43 LEU B N 1
ATOM 1620 C CA . LEU B 1 43 ? 4.238 -17.359 -14.875 1 95.88 43 LEU B CA 1
ATOM 1621 C C . LEU B 1 43 ? 3.512 -18.688 -14.727 1 95.88 43 LEU B C 1
ATOM 1623 O O . LEU B 1 43 ? 3.584 -19.547 -15.609 1 95.88 43 LEU B O 1
ATOM 1627 N N . GLU B 1 44 ? 2.9 -18.812 -13.594 1 94.38 44 GLU B N 1
ATOM 1628 C CA . GLU B 1 44 ? 2.119 -20.031 -13.383 1 94.38 44 GLU B CA 1
ATOM 1629 C C . GLU B 1 44 ? 0.972 -20.141 -14.383 1 94.38 44 GLU B C 1
ATOM 1631 O O . GLU B 1 44 ? 0.647 -21.219 -14.852 1 94.38 44 GLU B O 1
ATOM 1636 N N . SER B 1 45 ? 0.344 -19.062 -14.664 1 92.38 45 SER B N 1
ATOM 1637 C CA . SER B 1 45 ? -0.746 -19.016 -15.633 1 92.38 45 SER B CA 1
ATOM 1638 C C . SER B 1 45 ? -0.237 -19.25 -17.047 1 92.38 45 SER B C 1
ATOM 1640 O O . SER B 1 45 ? -0.908 -19.906 -17.844 1 92.38 45 SER B O 1
ATOM 1642 N N . LYS B 1 46 ? 0.872 -18.641 -17.328 1 93.81 46 LYS B N 1
ATOM 1643 C CA . LYS B 1 46 ? 1.54 -18.812 -18.609 1 93.81 46 LYS B CA 1
ATOM 1644 C C . LYS B 1 46 ? 3.057 -18.781 -18.453 1 93.81 46 LYS B C 1
ATOM 1646 O O . LYS B 1 46 ? 3.66 -17.719 -18.359 1 93.81 46 LYS B O 1
ATOM 1651 N N . ASP B 1 47 ? 3.627 -19.984 -18.547 1 93.44 47 ASP B N 1
ATOM 1652 C CA . ASP B 1 47 ? 5.07 -20.094 -18.375 1 93.44 47 ASP B CA 1
ATOM 1653 C C . ASP B 1 47 ? 5.809 -19.641 -19.641 1 93.44 47 ASP B C 1
ATOM 1655 O O . ASP B 1 47 ? 5.23 -19.625 -20.734 1 93.44 47 ASP B O 1
ATOM 1659 N N . GLY B 1 48 ? 7 -19.141 -19.406 1 95.81 48 GLY B N 1
ATOM 1660 C CA . GLY B 1 48 ? 7.824 -18.781 -20.547 1 95.81 48 GLY B CA 1
ATOM 1661 C C . GLY B 1 48 ? 7.488 -17.422 -21.125 1 95.81 48 GLY B C 1
ATOM 1662 O O . GLY B 1 48 ? 7.57 -17.203 -22.344 1 95.81 48 GLY B O 1
ATOM 1663 N N . GLN B 1 49 ? 7.035 -16.531 -20.328 1 96 49 GLN B N 1
ATOM 1664 C CA . GLN B 1 49 ? 6.738 -15.172 -20.766 1 96 49 GLN B CA 1
ATOM 1665 C C . GLN B 1 49 ? 8.008 -14.328 -20.844 1 96 49 GLN B C 1
ATOM 1667 O O . GLN B 1 49 ? 8.938 -14.516 -20.047 1 96 49 GLN B O 1
ATOM 1672 N N . SER B 1 50 ? 8.008 -13.391 -21.812 1 95.19 50 SER B N 1
ATOM 1673 C CA . SER B 1 50 ? 9.102 -12.422 -21.875 1 95.19 50 SER B CA 1
ATOM 1674 C C . SER B 1 50 ? 8.953 -11.359 -20.781 1 95.19 50 SER B C 1
ATOM 1676 O O . SER B 1 50 ? 7.895 -11.234 -20.172 1 95.19 50 SER B O 1
ATOM 1678 N N . GLN B 1 51 ? 10.055 -10.672 -20.531 1 93.5 51 GLN B N 1
ATOM 1679 C CA . GLN B 1 51 ? 9.992 -9.586 -19.547 1 93.5 51 GLN B CA 1
ATOM 1680 C C . GLN B 1 51 ? 8.938 -8.562 -19.922 1 93.5 51 GLN B C 1
ATOM 1682 O O . GLN B 1 51 ? 8.219 -8.047 -19.062 1 93.5 51 GLN B O 1
ATOM 1687 N N . LYS B 1 52 ? 8.82 -8.312 -21.203 1 93.25 52 LYS B N 1
ATOM 1688 C CA . LYS B 1 52 ? 7.832 -7.359 -21.688 1 93.25 52 LYS B CA 1
ATOM 1689 C C . LYS B 1 52 ? 6.414 -7.848 -21.406 1 93.25 52 LYS B C 1
ATOM 1691 O O . LYS B 1 52 ? 5.578 -7.094 -20.906 1 93.25 52 LYS B O 1
ATOM 1696 N N . GLU B 1 53 ? 6.176 -9.047 -21.719 1 93.19 53 GLU B N 1
ATOM 1697 C CA . GLU B 1 53 ? 4.871 -9.648 -21.469 1 93.19 53 GLU B CA 1
ATOM 1698 C C . GLU B 1 53 ? 4.527 -9.625 -19.984 1 93.19 53 GLU B C 1
ATOM 1700 O O . GLU B 1 53 ? 3.389 -9.328 -19.609 1 93.19 53 GLU B O 1
ATOM 1705 N N . LEU B 1 54 ? 5.512 -9.938 -19.188 1 94.06 54 LEU B N 1
ATOM 1706 C CA . LEU B 1 54 ? 5.316 -9.953 -17.75 1 94.06 54 LEU B CA 1
ATOM 1707 C C . LEU B 1 54 ? 5.027 -8.547 -17.234 1 94.06 54 LEU B C 1
ATOM 1709 O O . LEU B 1 54 ? 4.121 -8.352 -16.406 1 94.06 54 LEU B O 1
ATOM 1713 N N . SER B 1 55 ? 5.801 -7.59 -17.672 1 92.88 55 SER B N 1
ATOM 1714 C CA . SER B 1 55 ? 5.609 -6.195 -17.266 1 92.88 55 SER B CA 1
ATOM 1715 C C . SER B 1 55 ? 4.199 -5.719 -17.594 1 92.88 55 SER B C 1
ATOM 1717 O O . SER B 1 55 ? 3.545 -5.098 -16.75 1 92.88 55 SER B O 1
ATOM 1719 N N . ASP B 1 56 ? 3.688 -6.074 -18.766 1 88.25 56 ASP B N 1
ATOM 1720 C CA . ASP B 1 56 ? 2.352 -5.688 -19.219 1 88.25 56 ASP B CA 1
ATOM 1721 C C . ASP B 1 56 ? 1.274 -6.367 -18.375 1 88.25 56 ASP B C 1
ATOM 1723 O O . ASP B 1 56 ? 0.279 -5.742 -18 1 88.25 56 ASP B O 1
ATOM 1727 N N . ARG B 1 57 ? 1.533 -7.551 -18.062 1 86.12 57 ARG B N 1
ATOM 1728 C CA . ARG B 1 57 ? 0.546 -8.359 -17.344 1 86.12 57 ARG B CA 1
ATOM 1729 C C . ARG B 1 57 ? 0.384 -7.895 -15.906 1 86.12 57 ARG B C 1
ATOM 1731 O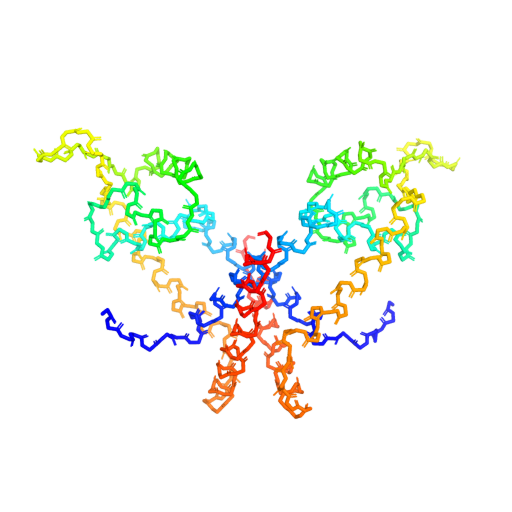 O . ARG B 1 57 ? -0.731 -7.859 -15.383 1 86.12 57 ARG B O 1
ATOM 1738 N N . ILE B 1 58 ? 1.498 -7.496 -15.281 1 84.81 58 ILE B N 1
ATOM 1739 C CA . ILE B 1 58 ? 1.398 -7.191 -13.859 1 84.81 58 ILE B CA 1
ATOM 1740 C C . ILE B 1 58 ? 1.5 -5.68 -13.648 1 84.81 58 ILE B C 1
ATOM 1742 O O . ILE B 1 58 ? 1.538 -5.211 -12.508 1 84.81 58 ILE B O 1
ATOM 1746 N N . SER B 1 59 ? 1.578 -4.906 -14.703 1 80.94 59 SER B N 1
ATOM 1747 C CA . SER B 1 59 ? 1.601 -3.449 -14.664 1 80.94 59 SER B CA 1
ATOM 1748 C C . SER B 1 59 ? 2.742 -2.936 -13.797 1 80.94 59 SER B C 1
ATOM 1750 O O . SER B 1 59 ? 2.531 -2.088 -12.922 1 80.94 59 SER B O 1
ATOM 1752 N N . VAL B 1 60 ? 3.889 -3.418 -13.992 1 82.88 60 VAL B N 1
ATOM 1753 C CA . VAL B 1 60 ? 5.117 -2.994 -13.336 1 82.88 60 VAL B CA 1
ATOM 1754 C C . VAL B 1 60 ? 6.113 -2.48 -14.375 1 82.88 60 VAL B C 1
ATOM 1756 O O . VAL B 1 60 ? 6.23 -3.049 -15.461 1 82.88 60 VAL B O 1
ATOM 1759 N N . LYS B 1 61 ? 6.777 -1.458 -14.016 1 85.12 61 LYS B N 1
ATOM 1760 C CA . LYS B 1 61 ? 7.77 -0.886 -14.922 1 85.12 61 LYS B CA 1
ATOM 1761 C C . LYS B 1 61 ? 8.875 -1.893 -15.234 1 85.12 61 LYS B C 1
ATOM 1763 O O . LYS B 1 61 ? 9.336 -2.611 -14.344 1 85.12 61 LYS B O 1
ATOM 1768 N N . PRO B 1 62 ? 9.297 -1.876 -16.453 1 89.25 62 PRO B N 1
ATOM 1769 C CA . PRO B 1 62 ? 10.32 -2.84 -16.875 1 89.25 62 PRO B CA 1
ATOM 1770 C C . PRO B 1 62 ? 11.586 -2.754 -16.031 1 89.25 62 PRO B C 1
ATOM 1772 O O . PRO B 1 62 ? 12.172 -3.781 -15.68 1 89.25 62 PRO B O 1
ATOM 1775 N N . SER B 1 63 ? 11.922 -1.596 -15.742 1 90.62 63 SER B N 1
ATOM 1776 C CA . SER B 1 63 ? 13.133 -1.423 -14.945 1 90.62 63 SER B CA 1
ATOM 1777 C C . SER B 1 63 ? 12.992 -2.074 -13.578 1 90.62 63 SER B C 1
ATOM 1779 O O . SER B 1 63 ? 13.938 -2.701 -13.086 1 90.62 63 SER B O 1
ATOM 1781 N N . THR B 1 64 ? 11.883 -1.96 -12.992 1 87.81 64 THR B N 1
ATOM 1782 C CA . THR B 1 64 ? 11.578 -2.574 -11.703 1 87.81 64 THR B CA 1
ATOM 1783 C C . THR B 1 64 ? 11.531 -4.094 -11.82 1 87.81 64 THR B C 1
ATOM 1785 O O . THR B 1 64 ? 12.055 -4.809 -10.969 1 87.81 64 THR B O 1
ATOM 1788 N N . LEU B 1 65 ? 11.008 -4.484 -12.844 1 92.81 65 LEU B N 1
ATOM 1789 C CA . LEU B 1 65 ? 10.852 -5.918 -13.062 1 92.81 65 LEU B CA 1
ATOM 1790 C C . LEU B 1 65 ? 12.203 -6.598 -13.227 1 92.81 65 LEU B C 1
ATOM 1792 O O . LEU B 1 65 ? 12.398 -7.723 -12.75 1 92.81 65 LEU B O 1
ATOM 1796 N N . THR B 1 66 ? 13.102 -5.926 -13.914 1 93.31 66 THR B N 1
ATOM 1797 C CA . THR B 1 66 ? 14.445 -6.469 -14.102 1 93.31 66 THR B CA 1
ATOM 1798 C C . THR B 1 66 ? 15.102 -6.777 -12.758 1 93.31 66 THR B C 1
ATOM 1800 O O . THR B 1 66 ? 15.68 -7.848 -12.578 1 93.31 66 THR B O 1
ATOM 1803 N N . ILE B 1 67 ? 14.898 -5.898 -11.875 1 92.94 67 ILE B N 1
ATOM 1804 C CA . ILE B 1 67 ? 15.469 -6.059 -10.547 1 92.94 67 ILE B CA 1
ATOM 1805 C C . ILE B 1 67 ? 14.773 -7.207 -9.812 1 92.94 67 ILE B C 1
ATOM 1807 O O . ILE B 1 67 ? 15.43 -8.062 -9.211 1 92.94 67 ILE B O 1
ATOM 1811 N N . VAL B 1 68 ? 13.57 -7.266 -9.93 1 93.88 68 VAL B N 1
ATOM 1812 C CA . VAL B 1 68 ? 12.758 -8.281 -9.258 1 93.88 68 VAL B CA 1
ATOM 1813 C C . VAL B 1 68 ? 13.102 -9.664 -9.82 1 93.88 68 VAL B C 1
ATOM 1815 O O . VAL B 1 68 ? 13.328 -10.609 -9.062 1 93.88 68 VAL B O 1
ATOM 1818 N N . LEU B 1 69 ? 13.25 -9.727 -11.102 1 95.88 69 LEU B N 1
ATOM 1819 C CA . LEU B 1 69 ? 13.57 -11 -11.75 1 95.88 69 LEU B CA 1
ATOM 1820 C C . LEU B 1 69 ? 14.969 -11.469 -11.367 1 95.88 69 LEU B C 1
ATOM 1822 O O . LEU B 1 69 ? 15.195 -12.664 -11.164 1 95.88 69 LEU B O 1
ATOM 1826 N N . GLY B 1 70 ? 15.875 -10.531 -11.383 1 95.38 70 GLY B N 1
ATOM 1827 C CA . GLY B 1 70 ? 17.219 -10.867 -10.953 1 95.38 70 GLY B CA 1
ATOM 1828 C C . GLY B 1 70 ? 17.281 -11.492 -9.57 1 95.38 70 GLY B C 1
ATOM 1829 O O . GLY B 1 70 ? 17.953 -12.5 -9.367 1 95.38 70 GLY B O 1
ATOM 1830 N N . ARG B 1 71 ? 16.5 -10.969 -8.648 1 94.81 71 ARG B N 1
ATOM 1831 C CA . ARG B 1 71 ? 16.438 -11.477 -7.285 1 94.81 71 ARG B CA 1
ATOM 1832 C C . ARG B 1 71 ? 15.781 -12.859 -7.246 1 94.81 71 ARG B C 1
ATOM 1834 O O . ARG B 1 71 ? 16.219 -13.734 -6.496 1 94.81 71 ARG B O 1
ATOM 1841 N N . MET B 1 72 ? 14.82 -13.031 -8.031 1 96.75 72 MET B N 1
ATOM 1842 C CA . MET B 1 72 ? 14.086 -14.297 -8.055 1 96.75 72 MET B CA 1
ATOM 1843 C C . MET B 1 72 ? 14.938 -15.406 -8.664 1 96.75 72 MET B C 1
ATOM 1845 O O . MET B 1 72 ? 14.852 -16.562 -8.242 1 96.75 72 MET B O 1
ATOM 1849 N N . GLU B 1 73 ? 15.703 -15.008 -9.648 1 96.81 73 GLU B N 1
ATOM 1850 C CA . GLU B 1 73 ? 16.609 -15.969 -10.258 1 96.81 73 GLU B CA 1
ATOM 1851 C C . GLU B 1 73 ? 17.688 -16.422 -9.266 1 96.81 73 GLU B C 1
ATOM 1853 O O . GLU B 1 73 ? 17.984 -17.609 -9.164 1 96.81 73 GLU B O 1
ATOM 1858 N N . LYS B 1 74 ? 18.188 -15.477 -8.547 1 95.69 74 LYS B N 1
ATOM 1859 C CA . LYS B 1 74 ? 19.172 -15.773 -7.52 1 95.69 74 LYS B CA 1
ATOM 1860 C C . LYS B 1 74 ? 18.594 -16.672 -6.43 1 95.69 74 LYS B C 1
ATOM 1862 O O . LYS B 1 74 ? 19.281 -17.531 -5.883 1 95.69 74 LYS B O 1
ATOM 1867 N N . ALA B 1 75 ? 17.328 -16.547 -6.215 1 95.06 75 ALA B N 1
ATOM 1868 C CA . ALA B 1 75 ? 16.641 -17.328 -5.199 1 95.06 75 ALA B CA 1
ATOM 1869 C C . ALA B 1 75 ? 16.156 -18.656 -5.762 1 95.06 75 ALA B C 1
ATOM 1871 O O . ALA B 1 75 ? 15.469 -19.422 -5.082 1 95.06 75 ALA B O 1
ATOM 1872 N N . ASN B 1 76 ? 16.438 -18.922 -7.039 1 97 76 ASN B N 1
ATOM 1873 C CA . ASN B 1 76 ? 16.141 -20.172 -7.73 1 97 76 ASN B CA 1
ATOM 1874 C C . ASN B 1 76 ? 14.625 -20.391 -7.852 1 97 76 ASN B C 1
ATOM 1876 O O . ASN B 1 76 ? 14.141 -21.5 -7.691 1 97 76 ASN B O 1
ATOM 1880 N N . LEU B 1 77 ? 13.891 -19.359 -8.055 1 97.56 77 LEU B N 1
ATOM 1881 C CA . LEU B 1 77 ? 12.453 -19.438 -8.258 1 97.56 77 LEU B CA 1
ATOM 1882 C C . LEU B 1 77 ? 12.109 -19.484 -9.742 1 97.56 77 LEU B C 1
ATOM 1884 O O . LEU B 1 77 ? 11.086 -20.062 -10.133 1 97.56 77 LEU B O 1
ATOM 1888 N N . ILE B 1 78 ? 13 -18.828 -10.461 1 98.12 78 ILE B N 1
ATOM 1889 C CA . ILE B 1 78 ? 12.797 -18.766 -11.898 1 98.12 78 ILE B CA 1
ATOM 1890 C C . ILE B 1 78 ? 14.125 -18.984 -12.625 1 98.12 78 ILE B C 1
ATOM 1892 O O . ILE B 1 78 ? 15.188 -18.984 -11.992 1 98.12 78 ILE B O 1
ATOM 1896 N N . TYR B 1 79 ? 14.094 -19.25 -13.898 1 97.88 79 TYR B N 1
ATOM 1897 C CA . TYR B 1 79 ? 15.258 -19.25 -14.781 1 97.88 79 TYR B CA 1
ATOM 1898 C C . TYR B 1 79 ? 14.906 -18.672 -16.141 1 97.88 79 TYR B C 1
ATOM 1900 O O . TYR B 1 79 ? 13.734 -18.562 -16.5 1 97.88 79 TYR B O 1
ATOM 1908 N N . ARG B 1 80 ? 15.945 -18.25 -16.797 1 96.88 80 ARG B N 1
ATOM 1909 C CA . ARG B 1 80 ? 15.734 -17.609 -18.094 1 96.88 80 ARG B CA 1
ATOM 1910 C C . ARG B 1 80 ? 16.344 -18.438 -19.203 1 96.88 80 ARG B C 1
ATOM 1912 O O . ARG B 1 80 ? 17.375 -19.094 -19.016 1 96.88 80 ARG B O 1
ATOM 1919 N N . LYS B 1 81 ? 15.633 -18.359 -20.328 1 95.69 81 LYS B N 1
ATOM 1920 C CA . LYS B 1 81 ? 16.125 -19.031 -21.531 1 95.69 81 LYS B CA 1
ATOM 1921 C C . LYS B 1 81 ? 15.844 -18.188 -22.781 1 95.69 81 LYS B C 1
ATOM 1923 O O . LYS B 1 81 ? 14.797 -17.562 -22.891 1 95.69 81 LYS B O 1
ATOM 1928 N N . SER B 1 82 ? 16.781 -18.312 -23.672 1 94.19 82 SER B N 1
ATOM 1929 C CA . SER B 1 82 ? 16.578 -17.625 -24.938 1 94.19 82 SER B CA 1
ATOM 1930 C C . SER B 1 82 ? 15.469 -18.281 -25.75 1 94.19 82 SER B C 1
ATOM 1932 O O . SER B 1 82 ? 15.367 -19.516 -25.797 1 94.19 82 SER B O 1
ATOM 1934 N N . ASP B 1 83 ? 14.68 -17.406 -26.344 1 91.69 83 ASP B N 1
ATOM 1935 C CA . ASP B 1 83 ? 13.609 -17.906 -27.203 1 91.69 83 ASP B CA 1
ATOM 1936 C C . ASP B 1 83 ? 14.188 -18.688 -28.391 1 91.69 83 ASP B C 1
ATOM 1938 O O . ASP B 1 83 ? 15.188 -18.281 -28.984 1 91.69 83 ASP B O 1
ATOM 1942 N N . LYS B 1 84 ? 13.516 -19.688 -28.688 1 90.25 84 LYS B N 1
ATOM 1943 C CA . LYS B 1 84 ? 14 -20.562 -29.75 1 90.25 84 LYS B CA 1
ATOM 1944 C C . LYS B 1 84 ? 13.906 -19.875 -31.109 1 90.25 84 LYS B C 1
ATOM 1946 O O . LYS B 1 84 ? 14.766 -20.094 -31.984 1 90.25 84 LYS B O 1
ATOM 1951 N N . GLU B 1 85 ? 12.93 -19.156 -31.328 1 91.38 85 GLU B N 1
ATOM 1952 C CA . GLU B 1 85 ? 12.672 -18.5 -32.594 1 91.38 85 GLU B CA 1
ATOM 1953 C C . GLU B 1 85 ? 13.383 -17.156 -32.688 1 91.38 85 GLU B C 1
ATOM 1955 O O . GLU B 1 85 ? 13.758 -16.719 -33.781 1 91.38 85 GLU B O 1
ATOM 1960 N N . ASP B 1 86 ? 13.469 -16.5 -31.672 1 91.38 86 ASP B N 1
ATOM 1961 C CA . ASP B 1 86 ? 14.117 -15.188 -31.578 1 91.38 86 ASP B CA 1
ATOM 1962 C C . ASP B 1 86 ? 15.086 -15.133 -30.406 1 91.38 86 ASP B C 1
ATOM 1964 O O . ASP B 1 86 ? 14.68 -14.867 -29.266 1 91.38 86 ASP B O 1
ATOM 1968 N N . GLN B 1 87 ? 16.297 -15.312 -30.625 1 90 87 GLN B N 1
ATOM 1969 C CA . GLN B 1 87 ? 17.312 -15.469 -29.578 1 90 87 GLN B CA 1
ATOM 1970 C C . GLN B 1 87 ? 17.531 -14.164 -28.828 1 90 87 GLN B C 1
ATOM 1972 O O . GLN B 1 87 ? 18.141 -14.156 -27.75 1 90 87 GLN B O 1
ATOM 1977 N N . ARG B 1 88 ? 16.984 -13.109 -29.281 1 89 88 ARG B N 1
ATOM 1978 C CA . ARG B 1 88 ? 17.125 -11.82 -28.609 1 89 88 ARG B CA 1
ATOM 1979 C C . ARG B 1 88 ? 16.125 -11.695 -27.453 1 89 88 ARG B C 1
ATOM 1981 O O . ARG B 1 88 ? 16.266 -10.828 -26.594 1 89 88 ARG B O 1
ATOM 1988 N N . ILE B 1 89 ? 15.18 -12.609 -27.562 1 91.94 89 ILE B N 1
ATOM 1989 C CA . ILE B 1 89 ? 14.133 -12.578 -26.547 1 91.94 89 ILE B CA 1
ATOM 1990 C C . ILE B 1 89 ? 14.453 -13.578 -25.438 1 91.94 89 ILE B C 1
ATOM 1992 O O . ILE B 1 89 ? 14.711 -14.758 -25.719 1 91.94 89 ILE B O 1
ATOM 1996 N N . SER B 1 90 ? 14.539 -13.031 -24.25 1 93.94 90 SER B N 1
ATOM 1997 C CA . SER B 1 90 ? 14.711 -13.898 -23.094 1 93.94 90 SER B CA 1
ATOM 1998 C C . SER B 1 90 ? 13.367 -14.219 -22.453 1 93.94 90 SER B C 1
ATOM 2000 O O . SER B 1 90 ? 12.57 -13.32 -22.172 1 93.94 90 SER B O 1
ATOM 2002 N N . ARG B 1 91 ? 13.141 -15.523 -22.25 1 96.88 91 ARG B N 1
ATOM 2003 C CA . ARG B 1 91 ? 11.891 -15.961 -21.641 1 96.88 91 ARG B CA 1
ATOM 2004 C C . ARG B 1 91 ? 12.117 -16.453 -20.219 1 96.88 91 ARG B C 1
ATOM 2006 O O . ARG B 1 91 ? 13.133 -17.078 -19.922 1 96.88 91 ARG B O 1
ATOM 2013 N N . VAL B 1 92 ? 11.141 -16.203 -19.406 1 97.75 92 VAL B N 1
ATOM 2014 C CA . VAL B 1 92 ? 11.242 -16.5 -17.984 1 97.75 92 VAL B CA 1
ATOM 2015 C C . VAL B 1 92 ? 10.383 -17.719 -17.641 1 97.75 92 VAL B C 1
ATOM 2017 O O . VAL B 1 92 ? 9.211 -17.781 -18.031 1 97.75 92 VAL B O 1
ATOM 2020 N N . TYR B 1 93 ? 11.039 -18.688 -16.922 1 97.94 93 TYR B N 1
ATOM 2021 C CA . TYR B 1 93 ? 10.359 -19.922 -16.578 1 97.94 93 TYR B CA 1
ATOM 2022 C C . TYR B 1 93 ? 10.414 -20.172 -15.078 1 97.94 93 TYR B C 1
ATOM 2024 O O . TYR B 1 93 ? 11.344 -19.719 -14.398 1 97.94 93 TYR B O 1
ATOM 2032 N N . LEU B 1 94 ? 9.375 -20.891 -14.641 1 98.12 94 LEU B N 1
ATOM 2033 C CA . LEU B 1 94 ? 9.383 -21.312 -13.242 1 98.12 94 LEU B CA 1
ATOM 2034 C C . LEU B 1 94 ? 10.305 -22.5 -13.031 1 98.12 94 LEU B C 1
ATOM 2036 O O . LEU B 1 94 ? 10.359 -23.406 -13.875 1 98.12 94 LEU B O 1
ATOM 2040 N N . THR B 1 95 ? 11.07 -22.484 -11.945 1 98.06 95 THR B N 1
ATOM 2041 C CA . THR B 1 95 ? 11.734 -23.688 -11.484 1 98.06 95 THR B CA 1
ATOM 2042 C C . THR B 1 95 ? 10.758 -24.578 -10.711 1 98.06 95 THR B C 1
ATOM 2044 O O . THR B 1 95 ? 9.609 -24.188 -10.484 1 98.06 95 THR B O 1
ATOM 2047 N N . ASP B 1 96 ? 11.211 -25.781 -10.305 1 97.31 96 ASP B N 1
ATOM 2048 C CA . ASP B 1 96 ? 10.398 -26.641 -9.453 1 97.31 96 ASP B CA 1
ATOM 2049 C C . ASP B 1 96 ? 10.07 -25.953 -8.133 1 97.31 96 ASP B C 1
ATOM 2051 O O . ASP B 1 96 ? 8.945 -26.047 -7.633 1 97.31 96 ASP B O 1
ATOM 2055 N N . ARG B 1 97 ? 11.008 -25.25 -7.703 1 96.75 97 ARG B N 1
ATOM 2056 C CA . ARG B 1 97 ? 10.789 -24.484 -6.48 1 96.75 97 ARG B CA 1
ATOM 2057 C C . ARG B 1 97 ? 9.758 -23.375 -6.695 1 96.75 97 ARG B C 1
ATOM 2059 O O . ARG B 1 97 ? 8.906 -23.141 -5.84 1 96.75 97 ARG B O 1
ATOM 2066 N N . GLY B 1 98 ? 9.891 -22.734 -7.816 1 97.12 98 GLY B N 1
ATOM 2067 C CA . GLY B 1 98 ? 8.93 -21.703 -8.164 1 97.12 98 GLY B CA 1
ATOM 2068 C C . GLY B 1 98 ? 7.5 -22.219 -8.234 1 97.12 98 GLY B C 1
ATOM 2069 O O . GLY B 1 98 ? 6.574 -21.547 -7.754 1 97.12 98 GLY B O 1
ATOM 2070 N N . ILE B 1 99 ? 7.344 -23.391 -8.75 1 96.81 99 ILE B N 1
ATOM 2071 C CA . ILE B 1 99 ? 6.031 -24 -8.875 1 96.81 99 ILE B CA 1
ATOM 2072 C C . ILE B 1 99 ? 5.473 -24.312 -7.484 1 96.81 99 ILE B C 1
ATOM 2074 O O . ILE B 1 99 ? 4.293 -24.062 -7.211 1 96.81 99 ILE B O 1
ATOM 2078 N N . LYS B 1 100 ? 6.324 -24.797 -6.66 1 96.69 100 LYS B N 1
ATOM 2079 C CA . LYS B 1 100 ? 5.914 -25.109 -5.297 1 96.69 100 LYS B CA 1
ATOM 2080 C C . LYS B 1 100 ? 5.469 -23.844 -4.555 1 96.69 100 LYS B C 1
ATOM 2082 O O . LYS B 1 100 ? 4.453 -23.859 -3.859 1 96.69 100 LYS B O 1
ATOM 2087 N N . ILE B 1 101 ? 6.203 -22.797 -4.719 1 96.25 101 ILE B N 1
ATOM 2088 C CA . ILE B 1 101 ? 5.891 -21.531 -4.047 1 96.25 101 ILE B CA 1
ATOM 2089 C C . ILE B 1 101 ? 4.57 -20.984 -4.57 1 96.25 101 ILE B C 1
ATOM 2091 O O . ILE B 1 101 ? 3.791 -20.391 -3.812 1 96.25 101 ILE B O 1
ATOM 2095 N N . CYS B 1 102 ? 4.312 -21.188 -5.828 1 95.38 102 CYS B N 1
ATOM 2096 C CA . CYS B 1 102 ? 3.037 -20.75 -6.391 1 95.38 102 CYS B CA 1
ATOM 2097 C C . CYS B 1 102 ? 1.873 -21.422 -5.672 1 95.38 102 CYS B C 1
ATOM 2099 O O . CYS B 1 102 ? 0.87 -20.781 -5.367 1 95.38 102 CYS B O 1
ATOM 2101 N N . LYS B 1 103 ? 2.039 -22.672 -5.422 1 95.44 103 LYS B N 1
ATOM 2102 C CA . LYS B 1 103 ? 1.001 -23.406 -4.703 1 95.44 103 LYS B CA 1
ATOM 2103 C C . LYS B 1 103 ? 0.808 -22.859 -3.295 1 95.44 103 LYS B C 1
ATOM 2105 O O . LYS B 1 103 ? -0.324 -22.703 -2.834 1 95.44 103 LYS B O 1
ATOM 2110 N N . GLU B 1 104 ? 1.918 -22.547 -2.697 1 95.94 104 GLU B N 1
ATOM 2111 C CA . GLU B 1 104 ? 1.872 -21.984 -1.352 1 95.94 104 GLU B CA 1
ATOM 2112 C C . GLU B 1 104 ? 1.214 -20.609 -1.35 1 95.94 104 GLU B C 1
ATOM 2114 O O . GLU B 1 104 ? 0.496 -20.25 -0.41 1 95.94 104 GLU B O 1
ATOM 2119 N N . ILE B 1 105 ? 1.476 -19.891 -2.355 1 93.81 105 ILE B N 1
ATOM 2120 C CA . ILE B 1 105 ? 0.884 -18.562 -2.484 1 93.81 105 ILE B CA 1
ATOM 2121 C C . ILE B 1 105 ? -0.632 -18.688 -2.627 1 93.81 105 ILE B C 1
ATOM 2123 O O . ILE B 1 105 ? -1.384 -17.938 -2.01 1 93.81 105 ILE B O 1
ATOM 2127 N N . LYS B 1 106 ? -1.088 -19.578 -3.428 1 91.69 106 LYS B N 1
ATOM 2128 C CA . LYS B 1 106 ? -2.52 -19.781 -3.631 1 91.69 106 LYS B CA 1
ATOM 2129 C C . LYS B 1 106 ? -3.207 -20.188 -2.334 1 91.69 106 LYS B C 1
ATOM 2131 O O . LYS B 1 106 ? -4.312 -19.734 -2.037 1 91.69 106 LYS B O 1
ATOM 2136 N N . GLU B 1 107 ? -2.531 -21.031 -1.612 1 93.69 107 GLU B N 1
ATOM 2137 C CA . GLU B 1 107 ? -3.055 -21.438 -0.308 1 93.69 107 GLU B CA 1
ATOM 2138 C C . GLU B 1 107 ? -3.117 -20.25 0.646 1 93.69 107 GLU B C 1
ATOM 2140 O O . GLU B 1 107 ? -4.094 -20.078 1.38 1 93.69 107 GLU B O 1
ATOM 2145 N N . LEU B 1 108 ? -2.088 -19.469 0.555 1 92.44 108 LEU B N 1
ATOM 2146 C CA . LEU B 1 108 ? -2.045 -18.266 1.379 1 92.44 108 LEU B CA 1
ATOM 2147 C C . LEU B 1 108 ? -3.186 -17.312 1.017 1 92.44 108 LEU B C 1
ATOM 2149 O O . LEU B 1 108 ? -3.816 -16.734 1.9 1 92.44 108 LEU B O 1
ATOM 2153 N N . GLU B 1 109 ? -3.43 -17.188 -0.211 1 89.38 109 GLU B N 1
ATOM 2154 C CA . GLU B 1 109 ? -4.504 -16.297 -0.658 1 89.38 109 GLU B CA 1
ATOM 2155 C C . GLU B 1 109 ? -5.859 -16.781 -0.143 1 89.38 109 GLU B C 1
ATOM 2157 O O . GLU B 1 109 ? -6.699 -15.961 0.243 1 89.38 109 GLU B O 1
ATOM 2162 N N . LYS B 1 110 ? -6.062 -18.047 -0.151 1 91.12 110 LYS B N 1
ATOM 2163 C CA . LYS B 1 110 ? -7.293 -18.625 0.387 1 91.12 110 LYS B CA 1
ATOM 2164 C C . LYS B 1 110 ? -7.422 -18.344 1.881 1 91.12 110 LYS B C 1
ATOM 2166 O O . LYS B 1 110 ? -8.508 -17.984 2.363 1 91.12 110 LYS B O 1
ATOM 2171 N N . ASP B 1 111 ? -6.328 -18.453 2.553 1 92.56 111 ASP B N 1
ATOM 2172 C CA . ASP B 1 111 ? -6.309 -18.188 3.986 1 92.56 111 ASP B CA 1
ATOM 2173 C C . ASP B 1 111 ? -6.598 -16.719 4.266 1 92.56 111 ASP B C 1
ATOM 2175 O O . ASP B 1 111 ? -7.352 -16.391 5.188 1 92.56 111 ASP B O 1
ATOM 2179 N N . LEU B 1 112 ? -6.02 -15.898 3.471 1 92.38 112 LEU B N 1
ATOM 2180 C CA . LEU B 1 112 ? -6.227 -14.461 3.643 1 92.38 112 LEU B CA 1
ATOM 2181 C C . LEU B 1 112 ? -7.691 -14.094 3.428 1 92.38 112 LEU B C 1
ATOM 2183 O O . LEU B 1 112 ? -8.25 -13.305 4.188 1 92.38 112 LEU B O 1
ATOM 2187 N N . GLU B 1 113 ? -8.258 -14.617 2.418 1 91.62 113 GLU B N 1
ATOM 2188 C CA . GLU B 1 113 ? -9.68 -14.375 2.152 1 91.62 113 GLU B CA 1
ATOM 2189 C C . GLU B 1 113 ? -10.539 -14.75 3.357 1 91.62 113 GLU B C 1
ATOM 2191 O O . GLU B 1 113 ? -11.43 -14 3.748 1 91.62 113 GLU B O 1
ATOM 2196 N N . LYS B 1 114 ? -10.227 -15.906 3.938 1 93.75 114 LYS B N 1
ATOM 2197 C CA . LYS B 1 114 ? -10.969 -16.375 5.105 1 93.75 114 LYS B CA 1
ATOM 2198 C C . LYS B 1 114 ? -10.727 -15.469 6.309 1 93.75 114 LYS B C 1
ATOM 2200 O O . LYS B 1 114 ? -11.656 -15.148 7.051 1 93.75 114 LYS B O 1
ATOM 2205 N N . GLU B 1 115 ? -9.508 -14.992 6.438 1 95.38 115 GLU B N 1
ATOM 2206 C CA . GLU B 1 115 ? -9.125 -14.141 7.559 1 95.38 115 GLU B CA 1
ATOM 2207 C C . GLU B 1 115 ? -9.766 -12.758 7.441 1 95.38 115 GLU B C 1
ATOM 2209 O O . GLU B 1 115 ? -10.305 -12.234 8.414 1 95.38 115 GLU B O 1
ATOM 2214 N N . TYR B 1 116 ? -9.695 -12.234 6.281 1 96.06 116 TYR B N 1
ATOM 2215 C CA . TYR B 1 116 ? -10.109 -10.852 6.047 1 96.06 116 TYR B CA 1
ATOM 2216 C C . TYR B 1 116 ? -11.609 -10.695 6.273 1 96.06 116 TYR B C 1
ATOM 2218 O O . TYR B 1 116 ? -12.055 -9.695 6.832 1 96.06 116 TYR B O 1
ATOM 2226 N N . PHE B 1 117 ? -12.352 -11.695 5.875 1 96.44 117 PHE B N 1
ATOM 2227 C CA . PHE B 1 117 ? -13.805 -11.547 5.871 1 96.44 117 PHE B CA 1
ATOM 2228 C C . PHE B 1 117 ? -14.445 -12.492 6.875 1 96.44 117 PHE B C 1
ATOM 2230 O O . PHE B 1 117 ? -15.602 -12.891 6.707 1 96.44 117 PHE B O 1
ATOM 2237 N N . LYS B 1 118 ? -13.672 -12.828 7.828 1 95.69 118 LYS B N 1
ATOM 2238 C CA . LYS B 1 118 ? -14.18 -13.625 8.945 1 95.69 118 LYS B CA 1
ATOM 2239 C C . LYS B 1 118 ? -15.406 -12.961 9.57 1 95.69 118 LYS B C 1
ATOM 2241 O O . LYS B 1 118 ? -15.398 -11.758 9.828 1 95.69 118 LYS B O 1
ATOM 2246 N N . ASP B 1 119 ? -16.531 -13.672 9.68 1 94.56 119 ASP B N 1
ATOM 2247 C CA . ASP B 1 119 ? -17.75 -13.289 10.375 1 94.56 119 ASP B CA 1
ATOM 2248 C C . ASP B 1 119 ? -18.562 -12.297 9.539 1 94.56 119 ASP B C 1
ATOM 2250 O O . ASP B 1 119 ? -19.453 -11.625 10.062 1 94.56 119 ASP B O 1
ATOM 2254 N N . PHE B 1 120 ? -18.172 -12.062 8.344 1 96.88 120 PHE B N 1
ATOM 2255 C CA . PHE B 1 120 ? -19.062 -11.375 7.418 1 96.88 120 PHE B CA 1
ATOM 2256 C C . PHE B 1 120 ? -20.203 -12.297 6.988 1 96.88 120 PHE B C 1
ATOM 2258 O O . PHE B 1 120 ? -19.984 -13.461 6.664 1 96.88 120 PHE B O 1
ATOM 2265 N N . THR B 1 121 ? -21.422 -11.828 6.984 1 96.94 121 THR B N 1
ATOM 2266 C CA . THR B 1 121 ? -22.5 -12.57 6.363 1 96.94 121 THR B CA 1
ATOM 2267 C C . THR B 1 121 ? -22.375 -12.547 4.84 1 96.94 121 THR B C 1
ATOM 2269 O O . THR B 1 121 ? -21.641 -11.727 4.289 1 96.94 121 THR B O 1
ATOM 2272 N N . GLN B 1 122 ? -23.047 -13.461 4.227 1 95.56 122 GLN B N 1
ATOM 2273 C CA . GLN B 1 122 ? -23.016 -13.477 2.768 1 95.56 122 GLN B CA 1
ATOM 2274 C C . GLN B 1 122 ? -23.547 -12.164 2.195 1 95.56 122 GLN B C 1
ATOM 2276 O O . GLN B 1 122 ? -23.016 -11.656 1.203 1 95.56 122 GLN B O 1
ATOM 2281 N N . GLU B 1 123 ? -24.5 -11.609 2.838 1 96.44 123 GLU B N 1
ATOM 2282 C CA . GLU B 1 123 ? -25.062 -10.328 2.412 1 96.44 123 GLU B CA 1
ATOM 2283 C C . GLU B 1 123 ? -24.062 -9.195 2.58 1 96.44 123 GLU B C 1
ATOM 2285 O O . GLU B 1 123 ? -23.938 -8.336 1.711 1 96.44 123 GLU B O 1
ATOM 2290 N N . GLU B 1 124 ? -23.375 -9.242 3.65 1 96.69 124 GLU B N 1
ATOM 2291 C CA . GLU B 1 124 ? -22.344 -8.234 3.908 1 96.69 124 GLU B CA 1
ATOM 2292 C C . GLU B 1 124 ? -21.219 -8.312 2.885 1 96.69 124 GLU B C 1
ATOM 2294 O O . GLU B 1 124 ? -20.703 -7.285 2.434 1 96.69 124 GLU B O 1
ATOM 2299 N N . LYS B 1 125 ? -20.875 -9.531 2.52 1 96.38 125 LYS B N 1
ATOM 2300 C CA . LYS B 1 125 ? -19.828 -9.727 1.522 1 96.38 125 LYS B CA 1
ATOM 2301 C C . LYS B 1 125 ? -20.25 -9.156 0.17 1 96.38 125 LYS B C 1
ATOM 2303 O O . LYS B 1 125 ? -19.438 -8.516 -0.509 1 96.38 125 LYS B O 1
ATOM 2308 N N . ILE B 1 126 ? -21.469 -9.32 -0.128 1 95.62 126 ILE B N 1
ATOM 2309 C CA . ILE B 1 126 ? -21.969 -8.852 -1.408 1 95.62 126 ILE B CA 1
ATOM 2310 C C . ILE B 1 126 ? -21.969 -7.324 -1.436 1 95.62 126 ILE B C 1
ATOM 2312 O O . ILE B 1 126 ? -21.484 -6.715 -2.398 1 95.62 126 ILE B O 1
ATOM 2316 N N . ILE B 1 127 ? -22.422 -6.715 -0.369 1 96.38 127 ILE B N 1
ATOM 2317 C CA . ILE B 1 127 ? -22.5 -5.262 -0.289 1 96.38 127 ILE B CA 1
ATOM 2318 C C . ILE B 1 127 ? -21.078 -4.676 -0.273 1 96.38 127 ILE B C 1
ATOM 2320 O O . ILE B 1 127 ? -20.812 -3.691 -0.965 1 96.38 127 ILE B O 1
ATOM 2324 N N . PHE B 1 128 ? -20.266 -5.328 0.504 1 97.19 128 PHE B N 1
ATOM 2325 C CA . PHE B 1 128 ? -18.891 -4.836 0.614 1 97.19 128 PHE B CA 1
ATOM 2326 C C . PHE B 1 128 ? -18.188 -4.891 -0.736 1 97.19 128 PHE B C 1
ATOM 2328 O O . PHE B 1 128 ? -17.547 -3.924 -1.146 1 97.19 128 PHE B O 1
ATOM 2335 N N . ARG B 1 129 ? -18.312 -5.953 -1.426 1 96.12 129 ARG B N 1
ATOM 2336 C CA . ARG B 1 129 ? -17.703 -6.113 -2.74 1 96.12 129 ARG B CA 1
ATOM 2337 C C . ARG B 1 129 ? -18.219 -5.066 -3.719 1 96.12 129 ARG B C 1
ATOM 2339 O O . ARG B 1 129 ? -17.438 -4.453 -4.449 1 96.12 129 ARG B O 1
ATOM 2346 N N . ARG B 1 130 ? -19.5 -4.871 -3.713 1 96.56 130 ARG B N 1
ATOM 2347 C CA . ARG B 1 130 ? -20.094 -3.896 -4.613 1 96.56 130 ARG B CA 1
ATOM 2348 C C . ARG B 1 130 ? -19.562 -2.496 -4.352 1 96.56 130 ARG B C 1
ATOM 2350 O O . ARG B 1 130 ? -19.203 -1.775 -5.285 1 96.56 130 ARG B O 1
ATOM 2357 N N . LEU B 1 131 ? -19.5 -2.131 -3.084 1 97.06 131 LEU B N 1
ATOM 2358 C CA . LEU B 1 131 ? -19.031 -0.801 -2.705 1 97.06 131 LEU B CA 1
ATOM 2359 C C . LEU B 1 131 ? -17.547 -0.638 -3.012 1 97.06 131 LEU B C 1
ATOM 2361 O O . LEU B 1 131 ? -17.109 0.435 -3.434 1 97.06 131 LEU B O 1
ATOM 2365 N N . LEU B 1 132 ? -16.797 -1.685 -2.811 1 96.5 132 LEU B N 1
ATOM 2366 C CA . LEU B 1 132 ? -15.383 -1.682 -3.131 1 96.5 132 LEU B CA 1
ATOM 2367 C C . LEU B 1 132 ? -15.156 -1.449 -4.621 1 96.5 132 LEU B C 1
ATOM 2369 O O . LEU B 1 132 ? -14.305 -0.652 -5.012 1 96.5 132 LEU B O 1
ATOM 2373 N N . ILE B 1 133 ? -15.906 -2.123 -5.418 1 96.38 133 ILE B N 1
ATOM 2374 C CA . ILE B 1 133 ? -15.797 -1.994 -6.867 1 96.38 133 ILE B CA 1
ATOM 2375 C C . ILE B 1 133 ? -16.156 -0.571 -7.285 1 96.38 133 ILE B C 1
ATOM 2377 O O . ILE B 1 133 ? -15.469 0.029 -8.117 1 96.38 133 ILE B O 1
ATOM 2381 N N . GLN B 1 134 ? -17.219 -0.06 -6.699 1 97.25 134 GLN B N 1
ATOM 2382 C CA . GLN B 1 134 ? -17.609 1.312 -7.004 1 97.25 134 GLN B CA 1
ATOM 2383 C C . GLN B 1 134 ? -16.516 2.299 -6.613 1 97.25 134 GLN B C 1
ATOM 2385 O O . GLN B 1 134 ? -16.219 3.229 -7.363 1 97.25 134 GLN B O 1
ATOM 2390 N N . MET B 1 135 ? -15.945 2.139 -5.438 1 97.62 135 MET B N 1
ATOM 2391 C CA . MET B 1 135 ? -14.836 2.982 -4.996 1 97.62 135 MET B CA 1
ATOM 2392 C C . MET B 1 135 ? -13.672 2.902 -5.977 1 97.62 135 MET B C 1
ATOM 2394 O O . MET B 1 135 ? -13.078 3.926 -6.324 1 97.62 135 MET B O 1
ATOM 2398 N N . THR B 1 136 ? -13.359 1.708 -6.359 1 96.94 136 THR B N 1
ATOM 2399 C CA . THR B 1 136 ? -12.273 1.488 -7.305 1 96.94 136 THR B CA 1
ATOM 2400 C C . THR B 1 136 ? -12.539 2.213 -8.625 1 96.94 136 THR B C 1
ATOM 2402 O O . THR B 1 136 ? -11.648 2.855 -9.18 1 96.94 136 THR B O 1
ATOM 2405 N N . ASN B 1 137 ? -13.727 2.119 -9.086 1 96.75 137 ASN B N 1
ATOM 2406 C CA . ASN B 1 137 ? -14.102 2.787 -10.328 1 96.75 137 ASN B CA 1
ATOM 2407 C C . ASN B 1 137 ? -13.984 4.305 -10.203 1 96.75 137 ASN B C 1
ATOM 2409 O O . ASN B 1 137 ? -13.555 4.977 -11.141 1 96.75 137 ASN B O 1
ATOM 2413 N N . ASN B 1 138 ? -14.445 4.836 -9.078 1 97 138 ASN B N 1
ATOM 2414 C CA . ASN B 1 138 ? -14.281 6.266 -8.82 1 97 138 ASN B CA 1
ATOM 2415 C C . ASN B 1 138 ? -12.82 6.691 -8.961 1 97 138 ASN B C 1
ATOM 2417 O O . ASN B 1 138 ? -12.523 7.715 -9.578 1 97 138 ASN B O 1
ATOM 2421 N N . LEU B 1 139 ? -11.938 5.898 -8.414 1 95.94 139 LEU B N 1
ATOM 2422 C CA . LEU B 1 139 ? -10.516 6.207 -8.445 1 95.94 139 LEU B CA 1
ATOM 2423 C C . LEU B 1 139 ? -9.961 6.117 -9.859 1 95.94 139 LEU B C 1
ATOM 2425 O O . LEU B 1 139 ? -9.219 6.996 -10.297 1 95.94 139 LEU B O 1
ATOM 2429 N N . LYS B 1 140 ? -10.328 5.082 -10.523 1 94.62 140 LYS B N 1
ATOM 2430 C CA . LYS B 1 140 ? -9.844 4.883 -11.883 1 94.62 140 LYS B CA 1
ATOM 2431 C C . LYS B 1 140 ? -10.266 6.027 -12.797 1 94.62 140 LYS B C 1
ATOM 2433 O O . LYS B 1 140 ? -9.508 6.438 -13.68 1 94.62 140 LYS B O 1
ATOM 2438 N N . GLU B 1 141 ? -11.43 6.492 -12.617 1 94.62 141 GLU B N 1
ATOM 2439 C CA . GLU B 1 141 ? -11.93 7.617 -13.398 1 94.62 141 GLU B CA 1
ATOM 2440 C C . GLU B 1 141 ? -11.07 8.867 -13.18 1 94.62 141 GLU B C 1
ATOM 2442 O O . GLU B 1 141 ? -10.742 9.578 -14.125 1 94.62 141 GLU B O 1
ATOM 2447 N N . ILE B 1 142 ? -10.766 9.055 -11.969 1 93.25 142 ILE B N 1
ATOM 2448 C CA . ILE B 1 142 ? -9.969 10.234 -11.633 1 93.25 142 ILE B CA 1
ATOM 2449 C C . ILE 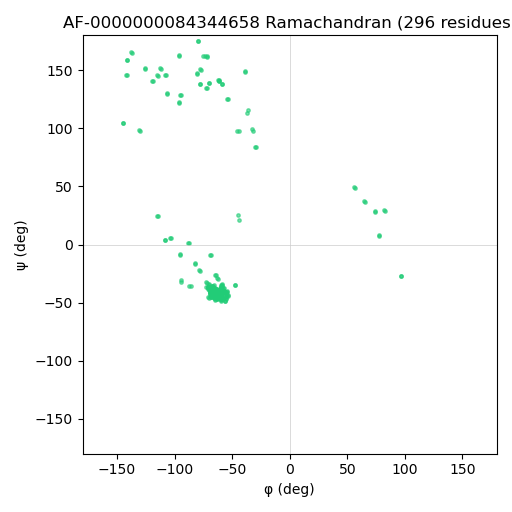B 1 142 ? -8.547 10.062 -12.172 1 93.25 142 ILE B C 1
ATOM 2451 O O . ILE B 1 142 ? -7.957 11.008 -12.703 1 93.25 142 ILE B O 1
ATOM 2455 N N . ILE B 1 143 ? -7.996 8.906 -12.055 1 92.94 143 ILE B N 1
ATOM 2456 C CA . ILE B 1 143 ? -6.652 8.617 -12.539 1 92.94 143 ILE B CA 1
ATOM 2457 C C . ILE B 1 143 ? -6.59 8.836 -14.055 1 92.94 143 ILE B C 1
ATOM 2459 O O . ILE B 1 143 ? -5.652 9.453 -14.555 1 92.94 143 ILE B O 1
ATOM 2463 N N . GLU B 1 144 ? -7.562 8.297 -14.68 1 92.38 144 GLU B N 1
ATOM 2464 C CA . GLU B 1 144 ? -7.625 8.469 -16.125 1 92.38 144 GLU B CA 1
ATOM 2465 C C . GLU B 1 144 ? -7.75 9.938 -16.516 1 92.38 144 GLU B C 1
ATOM 2467 O O . GLU B 1 144 ? -7.109 10.398 -17.453 1 92.38 144 GLU B O 1
ATOM 2472 N N . TYR B 1 145 ? -8.609 10.625 -15.773 1 89.88 145 TYR B N 1
ATOM 2473 C CA . TYR B 1 145 ? -8.797 12.055 -16.016 1 89.88 145 TYR B CA 1
ATOM 2474 C C . TYR B 1 145 ? -7.484 12.812 -15.836 1 89.88 145 TYR B C 1
ATOM 2476 O O . TYR B 1 145 ? -7.148 13.68 -16.641 1 89.88 145 TYR B O 1
ATOM 2484 N N . GLU B 1 146 ? -6.699 12.492 -14.828 1 88.44 146 GLU B N 1
ATOM 2485 C CA . GLU B 1 146 ? -5.438 13.172 -14.539 1 88.44 146 GLU B CA 1
ATOM 2486 C C . GLU B 1 146 ? -4.363 12.797 -15.555 1 88.44 146 GLU B C 1
ATOM 2488 O O . GLU B 1 146 ? -3.482 13.609 -15.859 1 88.44 146 GLU B O 1
ATOM 2493 N N . LYS B 1 147 ? -4.418 11.617 -16.047 1 86.19 147 LYS B N 1
ATOM 2494 C CA . LYS B 1 147 ? -3.459 11.18 -17.047 1 86.19 147 LYS B CA 1
ATOM 2495 C C . LYS B 1 147 ? -3.695 11.898 -18.375 1 86.19 147 LYS B C 1
ATOM 2497 O O . LYS B 1 147 ? -2.748 12.18 -19.125 1 86.19 147 LYS B O 1
ATOM 2502 N N . ASN B 1 148 ? -4.906 12.086 -18.609 1 86.19 148 ASN B N 1
ATOM 2503 C CA . ASN B 1 148 ? -5.277 12.719 -19.875 1 86.19 148 ASN B CA 1
ATOM 2504 C C . ASN B 1 148 ? -5.074 14.234 -19.828 1 86.19 148 ASN B C 1
ATOM 2506 O O . ASN B 1 148 ? -5.039 14.898 -20.859 1 86.19 148 ASN B O 1
ATOM 2510 N N . ASN B 1 149 ? -5.07 14.727 -18.562 1 73.44 149 ASN B N 1
ATOM 2511 C CA . ASN B 1 149 ? -4.949 16.172 -18.453 1 73.44 149 ASN B CA 1
ATOM 2512 C C . ASN B 1 149 ? -3.539 16.594 -18.031 1 73.44 149 ASN B C 1
ATOM 2514 O O . ASN B 1 149 ? -3.295 17.75 -17.719 1 73.44 149 ASN B O 1
ATOM 2518 N N . LYS B 1 150 ? -2.768 15.664 -17.969 1 62.31 150 LYS B N 1
ATOM 2519 C CA . LYS B 1 150 ? -1.341 15.977 -17.906 1 62.31 150 LYS B CA 1
ATOM 2520 C C . LYS B 1 150 ? -0.752 16.141 -19.297 1 62.31 150 LYS B C 1
ATOM 2522 O O . LYS B 1 150 ? -1.065 15.375 -20.203 1 62.31 150 LYS B O 1
#

InterPro domains:
  IPR000835 MarR-type HTH domain [PF01047] (38-89)
  IPR000835 MarR-type HTH domain [PR00598] (49-65)
  IPR000835 MarR-type HTH domain [PR00598] (66-81)
  IPR000835 MarR-type HTH domain [PR00598] (85-101)
  IPR000835 MarR-type HTH domain [PR00598] (115-135)
  IPR000835 MarR-type HTH domain [PS50995] (1-137)
  IPR000835 MarR-type HTH domain [SM00347] (25-125)
  IPR036388 Winged helix-like DNA-binding domain superfamily [G3DSA:1.10.10.10] (2-150)
  IPR036390 Winged helix DNA-binding domain superfamily [SSF46785] (6-144)

Secondary structure (DSSP, 8-state):
-------HHHHHHHHHHHHHHHHHHHHHHHT--TTHHHHHHHHHHSSSEEHHHHHHHHT--HHHHHHHHHHHHHTTSEEEEE-SS-TT-EEEEE-HHHHHHHHHHHHHHHHHHHHHTTT--HHHHHHHHHHHHHHHHHHHHHHHHHHH--/-------HHHHHHHHHHHHHHHHHHHHHHHT--TTHHHHHHHHHHSSSEEHHHHHHHHT--HHHHHHHHHHHHHTTSEEEEE-SS-TT-EEEEE-HHHHHHHHHHHHHHHHHHHHHTTT--HHHHHHHHHHHHHHHHHHHHHHHHHHH--

Organism: NCBI:txid1533

Nearest PDB structures (foldseek):
  4zzl-assembly1_B  TM=8.241E-01  e=7.998E-08  Pseudomonas aeruginosa
  7kua-assembly1_A-2  TM=7.242E-01  e=4.810E-08  Pseudomonas putida
  7el3-assembly1_B  TM=7.565E-01  e=5.125E-08  Acinetobacter baumannii
  7kfq-assembly1_A  TM=6.529E-01  e=7.043E-08  Variovorax paradoxus
  6pcp-assembly2_C  TM=7.625E-01  e=4.176E-07  Bordetella pertussis

Foldseek 3Di:
DPVPVQPPVNVVVVVVVVVVVVVVVLQVVLVHDPPLLLLLVVCVVPNFAFLVRSCVRSVHDSVVSVVRVVVCVVVQQKDWDADPVHRVTITIGGDPSSVVSNVVVVVVVVVVVCVVQPPPDPVNVVVVVVVVVVVVVVVVVVVVVVVVVD/DPPPVQPPVNVVVVVVVVVVVVVVVLQVVLVHDPPLLLLLVVCVVPNFAFLVRSCVRSVHDSVVSVVRVVVCVVVQQKDWDADPVHRVTITIGGDPSSVVSNVVVVVVVVVVVCVVQPPPDPVNVVVVVVVVVVVVVVVVVVVVVVVVVD